Protein AF-A0A5E4R2K9-F1 (afdb_monomer_lite)

pLDDT: mean 91.67, std 5.24, range [50.66, 98.56]

Foldseek 3Di:
DDDCPLLCLLQDLDPVVVVVCVVVDDDDDPDDDPDPDDPPCPDDSVVVSPVVSVVVVVDDPVVVVVLVVLLVVLVVLLVVLVVQLVPDPDPVSNVVSVVSNVVSLVVSLVSLLVCLSPDDDCSVLSVCSLLDDSVVCSCLCSVQCSSQPQDPSRCVQCVCPPQEHPHDDPDHDPCNVVNVVSCVVVVSVVSVVNNVVLVVCVVVPPCSCVVPDDPSNVD

Organism: NCBI:txid189913

Sequence (219 aa):
GTDVTEAFEAHHLNPNTVKVLEKFYKRDAKTPRNSPFTFKDDGFYRTLKTKVWEEIQKIPNKESDRTAFICDSLLFTCLVSSTITCWAKDYWIVMLSYIVASVTMAWVIVAAHNYIHKRTSWRMYIFNIGLWSYRDFRVSHALSHHLYPNTLMDLEVSGFEPIVFWNPRKERPFYADYAVIIEQILFPFMFIMNFLKRFSLNFTRPGFFTQHYRWHDVM

InterPro domains:
  IPR053100 Cytochrome b5-related [PTHR16740] (1-203)

Secondary structure (DSSP, 8-state):
----HHHHHHH---THHHHHHHTT-----SS----S----TTSHHHHHHHHHHHHHTTS-THHHHHHHHHHHHHHHHHHHHHHHHHH--SHHHHHHHHHHHHHHHHHHHHHHHHHHHSSS-GGGGGGGGGTS-HHHHIIIIIIIITTSTTSTT-HHHHTTTTT---S--SS--GGGGGHHHHHHHHHHHHHHHHHHHHHHHHHHSTTHHHHH--GGGG-

Structure (mmCIF, N/CA/C/O backbone):
data_AF-A0A5E4R2K9-F1
#
_entry.id   AF-A0A5E4R2K9-F1
#
loop_
_atom_site.group_PDB
_atom_site.id
_atom_site.type_symbol
_atom_site.label_atom_id
_atom_site.label_alt_id
_atom_site.label_comp_id
_atom_site.label_asym_id
_atom_site.label_entity_id
_atom_site.label_seq_id
_atom_site.pdbx_PDB_ins_code
_atom_site.Cartn_x
_atom_site.Cartn_y
_atom_site.Cartn_z
_atom_site.occupancy
_atom_site.B_iso_or_equiv
_atom_site.auth_seq_id
_atom_site.auth_comp_id
_atom_site.auth_asym_id
_atom_site.auth_atom_id
_atom_site.pdbx_PDB_model_num
ATOM 1 N N . GLY A 1 1 ? -15.407 -15.703 16.755 1.00 79.69 1 GLY A N 1
ATOM 2 C CA . GLY A 1 1 ? -15.615 -14.276 16.464 1.00 79.69 1 GLY A CA 1
ATOM 3 C C . GLY A 1 1 ? -14.559 -13.516 17.216 1.00 79.69 1 GLY A C 1
ATOM 4 O O . GLY A 1 1 ? -14.370 -13.817 18.386 1.00 79.69 1 GLY A O 1
ATOM 5 N N . THR A 1 2 ? -13.849 -12.627 16.537 1.00 87.50 2 THR A N 1
ATOM 6 C CA . THR A 1 2 ? -12.838 -11.753 17.143 1.00 87.50 2 THR A CA 1
ATOM 7 C C . THR A 1 2 ? -13.466 -10.383 17.371 1.00 87.50 2 THR A C 1
ATOM 9 O O . THR A 1 2 ? -14.398 -10.019 16.651 1.00 87.50 2 THR A O 1
ATOM 12 N N . ASP A 1 3 ? -12.988 -9.645 18.369 1.00 90.88 3 ASP A N 1
ATOM 13 C CA . ASP A 1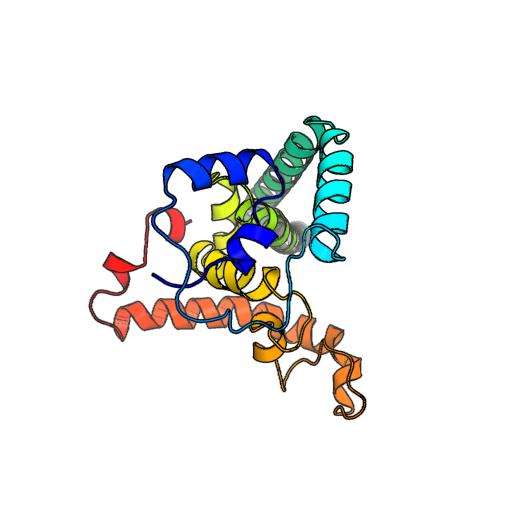 3 ? -13.344 -8.237 18.513 1.00 90.88 3 ASP A CA 1
ATOM 14 C C . ASP A 1 3 ? -12.731 -7.441 17.351 1.00 90.88 3 ASP A C 1
ATOM 16 O O . ASP A 1 3 ? -11.532 -7.534 17.095 1.00 90.88 3 ASP A O 1
ATOM 20 N N . VAL A 1 4 ? -13.568 -6.721 16.608 1.00 91.88 4 VAL A N 1
ATOM 21 C CA . VAL A 1 4 ? -13.167 -5.909 15.449 1.00 91.88 4 VAL A CA 1
ATOM 22 C C . VAL A 1 4 ? -13.519 -4.438 15.659 1.00 91.88 4 VAL A C 1
ATOM 24 O O . VAL A 1 4 ? -13.711 -3.710 14.686 1.00 91.88 4 VAL A O 1
ATOM 27 N N . THR A 1 5 ? -13.652 -3.994 16.912 1.00 92.50 5 THR A N 1
ATOM 28 C CA . THR A 1 5 ? -14.127 -2.641 17.214 1.00 92.50 5 THR A CA 1
ATOM 29 C C . THR A 1 5 ? -13.210 -1.576 16.615 1.00 92.50 5 THR A C 1
ATOM 31 O O . THR A 1 5 ? -13.704 -0.655 15.976 1.00 92.50 5 THR A O 1
ATOM 34 N N . GLU A 1 6 ? -11.889 -1.712 16.728 1.00 91.94 6 GLU A N 1
ATOM 35 C CA . GLU A 1 6 ? -10.924 -0.778 16.137 1.00 91.94 6 GLU A CA 1
ATOM 36 C C . GLU A 1 6 ? -11.018 -0.758 14.613 1.00 91.94 6 GLU A C 1
ATOM 38 O O . GLU A 1 6 ? -11.068 0.312 14.011 1.00 91.94 6 GLU A O 1
ATOM 43 N N . ALA A 1 7 ? -11.120 -1.933 13.986 1.00 91.12 7 ALA A N 1
ATOM 44 C CA . ALA A 1 7 ? -11.294 -2.031 12.541 1.00 91.12 7 ALA A CA 1
ATOM 45 C C . ALA A 1 7 ? -12.596 -1.375 12.080 1.00 91.12 7 ALA A C 1
ATOM 47 O O . ALA A 1 7 ? -12.601 -0.650 11.083 1.00 91.12 7 ALA A O 1
ATOM 48 N N . PHE A 1 8 ? -13.686 -1.581 12.818 1.00 92.12 8 PHE A N 1
ATOM 49 C CA . PHE A 1 8 ? -14.961 -0.947 12.527 1.00 92.12 8 PHE A CA 1
ATOM 50 C C . PHE A 1 8 ? -14.876 0.573 12.687 1.00 92.12 8 PHE A C 1
ATOM 52 O O . PHE A 1 8 ? -15.252 1.305 11.768 1.00 92.12 8 PHE A O 1
ATOM 59 N N . GLU A 1 9 ? -14.350 1.047 13.815 1.00 91.81 9 GLU A N 1
ATOM 60 C CA . GLU A 1 9 ? -14.289 2.469 14.132 1.00 91.81 9 GLU A CA 1
ATOM 61 C C . GLU A 1 9 ? -13.372 3.244 13.179 1.00 91.81 9 GLU A C 1
ATOM 63 O O . GLU A 1 9 ? -13.788 4.310 12.718 1.00 91.81 9 GLU A O 1
ATOM 68 N N . ALA A 1 10 ? -12.219 2.674 12.805 1.00 90.69 10 ALA A N 1
ATOM 69 C CA . ALA A 1 10 ? -11.255 3.268 11.874 1.00 90.69 10 ALA A CA 1
ATOM 70 C C . ALA A 1 10 ? -11.752 3.361 10.430 1.00 90.69 10 ALA A C 1
ATOM 72 O O . ALA A 1 10 ? -11.467 4.345 9.750 1.00 90.69 10 ALA A O 1
ATOM 73 N N . HIS A 1 11 ? -12.520 2.378 9.955 1.00 90.25 11 HIS A N 1
ATOM 74 C CA . HIS A 1 11 ? -12.885 2.300 8.536 1.00 90.25 11 HIS A CA 1
ATOM 75 C C . HIS A 1 11 ? -14.286 2.836 8.208 1.00 90.25 11 HIS A C 1
ATOM 77 O O . HIS A 1 11 ? -14.575 3.108 7.043 1.00 90.25 11 HIS A O 1
ATOM 83 N N . HIS A 1 12 ? -15.170 3.009 9.198 1.00 91.31 12 HIS A N 1
ATOM 84 C CA . HIS A 1 12 ? -16.562 3.409 8.957 1.00 91.31 12 HIS A CA 1
ATOM 85 C C . HIS A 1 12 ? -16.871 4.793 9.516 1.00 91.31 12 HIS A C 1
ATOM 87 O O . HIS A 1 12 ? -17.396 4.921 10.619 1.00 91.31 12 HIS A O 1
ATOM 93 N N . LEU A 1 13 ? -16.597 5.837 8.734 1.00 91.19 13 LEU A N 1
ATOM 94 C CA . LEU A 1 13 ? -16.891 7.226 9.114 1.00 91.19 13 LEU A CA 1
ATOM 95 C C . LEU A 1 13 ? -18.388 7.569 9.065 1.00 91.19 13 LEU A C 1
ATOM 97 O O . LEU A 1 13 ? -18.845 8.411 9.828 1.00 91.19 13 LEU A O 1
ATOM 101 N N . ASN A 1 14 ? -19.161 6.899 8.204 1.00 91.31 14 ASN A N 1
ATOM 102 C CA . ASN A 1 14 ? -20.593 7.157 8.061 1.00 91.31 14 ASN A CA 1
ATOM 103 C C . ASN A 1 14 ? -21.371 6.655 9.299 1.00 91.31 14 ASN A C 1
ATOM 105 O O . ASN A 1 14 ? -21.420 5.435 9.513 1.00 91.31 14 ASN A O 1
ATOM 109 N N . PRO A 1 15 ? -22.055 7.537 10.056 1.00 89.00 15 PRO A N 1
ATOM 110 C CA . PRO A 1 15 ? -22.779 7.159 11.272 1.00 89.00 15 PRO A CA 1
ATOM 111 C C . PRO A 1 15 ? -23.949 6.200 11.008 1.00 89.00 15 PRO A C 1
ATOM 113 O O . PRO A 1 15 ? -24.313 5.409 11.877 1.00 89.00 15 PRO A O 1
ATOM 116 N N . ASN A 1 16 ? -24.513 6.183 9.795 1.00 90.94 16 ASN A N 1
ATOM 117 C CA . ASN A 1 16 ? -25.590 5.252 9.447 1.00 90.94 16 ASN A CA 1
ATOM 118 C C . ASN A 1 16 ? -25.124 3.790 9.382 1.00 90.94 16 ASN A C 1
ATOM 120 O O . ASN A 1 16 ? -25.956 2.889 9.472 1.00 90.94 16 ASN A O 1
ATOM 124 N N . THR A 1 17 ? -23.816 3.537 9.272 1.00 91.00 17 THR A N 1
ATOM 125 C CA . THR A 1 17 ? -23.269 2.171 9.305 1.00 91.00 17 THR A CA 1
ATOM 126 C C . THR A 1 17 ? -23.567 1.486 10.642 1.00 91.00 17 THR A C 1
ATOM 128 O O . THR A 1 17 ? -23.863 0.295 10.669 1.00 91.00 17 THR A O 1
ATOM 131 N N . VAL A 1 18 ? -23.563 2.238 11.749 1.00 89.56 18 VAL A N 1
ATOM 132 C CA . VAL A 1 18 ? -23.840 1.701 13.093 1.00 89.56 18 VAL A CA 1
ATOM 133 C C . VAL A 1 18 ? -25.268 1.157 13.185 1.00 89.56 18 VAL A C 1
ATOM 135 O O . VAL A 1 18 ? -25.473 0.069 13.713 1.00 89.56 18 VAL A O 1
ATOM 138 N N . LYS A 1 19 ? -26.239 1.833 12.558 1.00 91.00 19 LYS A N 1
ATOM 139 C CA . LYS A 1 19 ? -27.654 1.412 12.535 1.00 91.00 19 LYS A CA 1
ATOM 140 C C . LYS A 1 19 ? -27.865 0.052 11.865 1.00 91.00 19 LYS A C 1
ATOM 142 O O . LYS A 1 19 ? -28.833 -0.649 12.142 1.00 91.00 19 LYS A O 1
ATOM 147 N N . VAL A 1 20 ? -26.971 -0.343 10.956 1.00 91.56 20 VAL A N 1
ATOM 148 C CA . VAL A 1 20 ? -27.025 -1.676 10.338 1.00 91.56 20 VAL A CA 1
ATOM 149 C C . VAL A 1 20 ? -26.687 -2.758 11.364 1.00 91.56 20 VAL A C 1
ATOM 151 O O . VAL A 1 20 ? -27.305 -3.820 11.335 1.00 91.56 20 VAL A O 1
ATOM 154 N N . LEU A 1 21 ? -25.754 -2.489 12.284 1.00 91.12 21 LEU A N 1
ATOM 155 C CA . LEU A 1 21 ? -25.315 -3.450 13.299 1.00 91.12 21 LEU A CA 1
ATOM 156 C C . LEU A 1 21 ? -26.410 -3.777 14.317 1.00 91.12 21 LEU A C 1
ATOM 158 O O . LEU A 1 21 ? -26.466 -4.912 14.786 1.00 91.12 21 LEU A O 1
ATOM 162 N N . GLU A 1 22 ? -27.311 -2.833 14.605 1.00 91.19 22 GLU A N 1
ATOM 163 C CA . GLU A 1 22 ? -28.443 -3.028 15.525 1.00 91.19 22 GLU A CA 1
ATOM 164 C C . GLU A 1 22 ? -29.306 -4.236 15.126 1.00 91.19 22 GLU A C 1
ATOM 166 O O . GLU A 1 22 ? -29.740 -5.006 15.980 1.00 91.19 22 GLU A O 1
ATOM 171 N N . LYS A 1 23 ? -29.468 -4.480 13.818 1.00 94.25 23 LYS A N 1
ATOM 172 C CA . LYS A 1 23 ? -30.232 -5.624 13.282 1.00 94.25 23 LYS A CA 1
ATOM 173 C C . LYS A 1 23 ? -29.586 -6.981 13.563 1.00 94.25 23 LYS A C 1
ATOM 175 O O . LYS A 1 23 ? -30.260 -8.005 13.500 1.00 94.25 23 LYS A O 1
ATOM 180 N N . PHE A 1 24 ? -28.282 -6.995 13.822 1.00 93.88 24 PHE A N 1
ATOM 181 C CA . PHE A 1 24 ? -27.495 -8.203 14.067 1.00 93.88 24 PHE A CA 1
ATOM 182 C C . PHE A 1 24 ? -27.065 -8.325 15.534 1.00 93.88 24 PHE A C 1
ATOM 184 O O . PHE A 1 24 ? -26.283 -9.222 15.869 1.00 93.88 24 PHE A O 1
ATOM 191 N N . TYR A 1 25 ? -27.568 -7.449 16.411 1.00 94.62 25 TYR A N 1
ATOM 192 C CA . TYR A 1 25 ? -27.292 -7.508 17.838 1.00 94.62 25 TYR A CA 1
ATOM 193 C C . TYR A 1 25 ? -27.818 -8.822 18.427 1.00 94.62 25 TYR A C 1
ATOM 195 O O . TYR A 1 25 ? -28.976 -9.193 18.243 1.00 94.62 25 TYR A O 1
ATOM 203 N N . LYS A 1 26 ? -26.945 -9.543 19.137 1.00 94.81 26 LYS A N 1
ATOM 204 C CA . LYS A 1 26 ? -27.305 -10.788 19.834 1.00 94.81 26 LYS A CA 1
ATOM 205 C C . LYS A 1 26 ? -27.297 -10.630 21.349 1.00 94.81 26 LYS A C 1
ATOM 207 O O . LYS A 1 26 ? -28.188 -11.144 22.011 1.00 94.81 26 LYS A O 1
ATOM 212 N N . ARG A 1 27 ? -26.239 -10.018 21.885 1.00 94.44 27 ARG A N 1
ATOM 213 C CA . ARG A 1 27 ? -25.997 -9.761 23.312 1.00 94.44 27 ARG A CA 1
ATOM 214 C C . ARG A 1 27 ? -24.703 -8.970 23.480 1.00 94.44 27 ARG A C 1
ATOM 216 O O . ARG A 1 27 ? -23.863 -8.978 22.576 1.00 94.44 27 ARG A O 1
ATOM 223 N N . ASP A 1 28 ? -24.486 -8.450 24.678 1.00 92.88 28 ASP A N 1
ATOM 224 C CA . ASP A 1 28 ? -23.220 -7.830 25.061 1.00 92.88 28 ASP A CA 1
ATOM 225 C C . ASP A 1 28 ? -22.078 -8.848 25.206 1.00 92.88 28 ASP A C 1
ATOM 227 O O . ASP A 1 28 ? -22.278 -10.055 25.432 1.00 92.88 28 ASP A O 1
ATOM 231 N N . ALA A 1 29 ? -20.848 -8.350 25.060 1.00 91.81 29 ALA A N 1
ATOM 232 C CA . ALA A 1 29 ? -19.638 -9.124 25.292 1.00 91.81 29 ALA A CA 1
ATOM 233 C C . ALA A 1 29 ? -19.499 -9.468 26.786 1.00 91.81 29 ALA A C 1
ATOM 235 O O . ALA A 1 29 ? -19.731 -8.636 27.654 1.00 91.81 29 ALA A O 1
ATOM 236 N N . LYS A 1 30 ? -19.104 -10.713 27.090 1.00 92.81 30 LYS A N 1
ATOM 237 C CA . LYS A 1 30 ? -18.893 -11.169 28.479 1.00 92.81 30 LYS A CA 1
ATOM 238 C C . LYS A 1 30 ? -17.552 -10.711 29.048 1.00 92.81 30 LYS A C 1
ATOM 240 O O . LYS A 1 30 ? -17.387 -10.638 30.257 1.00 92.81 30 LYS A O 1
ATOM 245 N N . THR A 1 31 ? -16.585 -10.485 28.167 1.00 90.81 31 THR A N 1
ATOM 246 C CA . THR A 1 31 ? -15.219 -10.099 28.503 1.00 90.81 31 THR A CA 1
ATOM 247 C C . THR A 1 31 ? -14.997 -8.649 28.092 1.00 90.81 31 THR A C 1
ATOM 249 O O . THR A 1 31 ? -15.466 -8.264 27.017 1.00 90.81 31 THR A O 1
ATOM 252 N N . PRO A 1 32 ? -14.281 -7.851 28.900 1.00 88.81 32 PRO A N 1
ATOM 253 C CA . PRO A 1 32 ? -13.927 -6.492 28.517 1.00 88.81 32 PRO A CA 1
ATOM 254 C C . PRO A 1 32 ? -13.001 -6.490 27.296 1.00 88.81 32 PRO A C 1
ATOM 256 O O . PRO A 1 32 ? -12.309 -7.473 27.015 1.00 88.81 32 PRO A O 1
ATOM 259 N N . ARG A 1 33 ? -12.973 -5.362 26.580 1.00 89.69 33 ARG A N 1
ATOM 260 C CA . ARG A 1 33 ? -12.027 -5.149 25.482 1.00 89.69 33 ARG A CA 1
ATOM 261 C C . ARG A 1 33 ? -10.597 -5.074 26.001 1.00 89.69 33 ARG A C 1
ATOM 263 O O . ARG A 1 33 ? -10.330 -4.414 27.000 1.00 89.69 33 ARG A O 1
ATOM 270 N N . ASN A 1 34 ? -9.680 -5.704 25.271 1.00 88.06 34 ASN A N 1
ATOM 271 C CA . ASN A 1 34 ? -8.244 -5.614 25.513 1.00 88.06 34 ASN A CA 1
ATOM 272 C C . ASN A 1 34 ? -7.622 -4.562 24.586 1.00 88.06 34 ASN A C 1
ATOM 274 O O . ASN A 1 34 ? -6.971 -4.898 23.601 1.00 88.06 34 ASN A O 1
ATOM 278 N N . SER A 1 35 ? -7.902 -3.290 24.857 1.00 86.69 35 SER A N 1
ATOM 279 C CA . SER A 1 35 ? -7.382 -2.176 24.068 1.00 86.69 35 SER A CA 1
ATOM 280 C C . SER A 1 35 ? -7.236 -0.935 24.938 1.00 86.69 35 SER A C 1
ATOM 282 O O . SER A 1 35 ? -8.142 -0.647 25.725 1.00 86.69 35 SER A O 1
ATOM 284 N N . PRO A 1 36 ? -6.135 -0.175 24.804 1.00 85.12 36 PRO A N 1
ATOM 285 C CA . PRO A 1 36 ? -5.971 1.079 25.531 1.00 85.12 36 PRO A CA 1
ATOM 286 C C . PRO A 1 36 ? -6.881 2.191 24.984 1.00 85.12 36 PRO A C 1
ATOM 288 O O . PRO A 1 36 ? -7.071 3.210 25.647 1.00 85.12 36 PRO A O 1
ATOM 291 N N . PHE A 1 37 ? -7.454 2.020 23.785 1.00 86.12 37 PHE A N 1
ATOM 292 C CA . PHE A 1 37 ? -8.286 3.034 23.148 1.00 86.12 37 PHE A CA 1
ATOM 293 C C . PHE A 1 37 ? -9.761 2.868 23.495 1.00 86.12 37 PHE A C 1
ATOM 295 O O . PHE A 1 37 ? -10.385 1.835 23.238 1.00 86.12 37 PHE A O 1
ATOM 302 N N . THR A 1 38 ? -10.344 3.946 24.016 1.00 87.19 38 THR A N 1
ATOM 303 C CA . THR A 1 38 ? -11.776 4.019 24.308 1.00 87.19 38 THR A CA 1
ATOM 304 C C . THR A 1 38 ? -12.500 4.787 23.203 1.00 87.19 38 THR A C 1
ATOM 306 O O . THR A 1 38 ? -12.039 5.836 22.757 1.00 87.19 38 THR A O 1
ATOM 309 N N . PHE A 1 39 ? -13.650 4.275 22.764 1.00 90.25 39 PHE A N 1
ATOM 310 C CA . PHE A 1 39 ? -14.520 4.935 21.783 1.00 90.25 39 PHE A CA 1
ATOM 311 C C . PHE A 1 39 ? -15.765 5.501 22.465 1.00 90.25 39 PHE A C 1
ATOM 313 O O . PHE A 1 39 ? -16.883 5.257 22.026 1.00 90.25 39 PHE A O 1
ATOM 320 N N . LYS A 1 40 ? -15.570 6.216 23.580 1.00 91.81 40 LYS A N 1
ATOM 321 C CA . LYS A 1 40 ? -16.665 6.938 24.238 1.00 91.81 40 LYS A CA 1
ATOM 322 C C . LYS A 1 40 ? -17.212 7.996 23.285 1.00 91.81 40 LYS A C 1
ATOM 324 O O . LYS A 1 40 ? -16.423 8.634 22.586 1.00 91.81 40 LYS A O 1
ATOM 329 N N . ASP A 1 41 ? -18.526 8.189 23.268 1.00 89.44 41 ASP A N 1
ATOM 330 C CA . ASP A 1 41 ? -19.167 9.121 22.336 1.00 89.44 41 ASP A CA 1
ATOM 331 C C . ASP A 1 41 ? -18.755 10.584 22.583 1.00 89.44 41 ASP A C 1
ATOM 333 O O . ASP A 1 41 ? -18.617 11.345 21.629 1.00 89.44 41 ASP A O 1
ATOM 337 N N . ASP A 1 42 ? -18.449 10.948 23.832 1.00 92.31 42 ASP A N 1
ATOM 338 C CA . ASP A 1 42 ? -17.883 12.242 24.246 1.00 92.31 42 ASP A CA 1
ATOM 339 C C . ASP A 1 42 ? -16.339 12.269 24.252 1.00 92.31 42 ASP A C 1
ATOM 341 O O . ASP A 1 42 ? -15.713 13.271 24.599 1.00 92.31 42 ASP A O 1
ATOM 345 N N . GLY A 1 43 ? -15.699 11.165 23.863 1.00 94.12 43 GLY A N 1
ATOM 346 C CA . GLY A 1 43 ? -14.250 11.030 23.822 1.00 94.12 43 GLY A CA 1
ATOM 347 C C . GLY A 1 43 ? -13.617 11.679 22.590 1.00 94.12 43 GLY A C 1
ATOM 348 O O . GLY A 1 43 ? -14.278 11.998 21.597 1.00 94.12 43 GLY A O 1
ATOM 349 N N . PHE A 1 44 ? -12.286 11.800 22.622 1.00 92.12 44 PHE A N 1
ATOM 350 C CA . PHE A 1 44 ? -11.500 12.392 21.534 1.00 92.12 44 PHE A CA 1
ATOM 351 C C . PHE A 1 44 ? -11.784 11.739 20.174 1.00 92.12 44 PHE A C 1
ATOM 353 O O . PHE A 1 44 ? -12.092 12.434 19.209 1.00 92.12 44 PHE A O 1
ATOM 360 N N . TYR A 1 45 ? -11.715 10.405 20.098 1.00 91.50 45 TYR A N 1
ATOM 361 C CA . TYR A 1 45 ? -11.806 9.692 18.825 1.00 91.50 45 TYR A CA 1
ATOM 362 C C . TYR A 1 45 ? -13.166 9.878 18.143 1.00 91.50 45 TYR A C 1
ATOM 364 O O . TYR A 1 45 ? -13.223 10.213 16.962 1.00 91.50 45 TYR A O 1
ATOM 372 N N . ARG A 1 46 ? -14.272 9.688 18.877 1.00 92.19 46 ARG A N 1
ATOM 373 C CA . ARG A 1 46 ? -15.629 9.822 18.321 1.00 92.19 46 ARG A CA 1
ATOM 374 C C . ARG A 1 46 ? -15.945 11.272 17.972 1.00 92.19 46 ARG A C 1
ATOM 376 O O . ARG A 1 46 ? -16.505 11.520 16.909 1.00 92.19 46 ARG A O 1
ATOM 383 N N . THR A 1 47 ? -15.474 12.224 18.779 1.00 94.25 47 THR A N 1
ATOM 384 C CA . THR A 1 47 ? -15.556 13.655 18.452 1.00 94.25 47 THR A CA 1
ATOM 3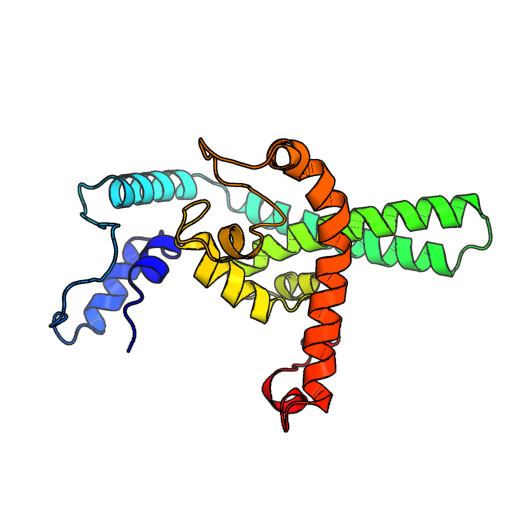85 C C . THR A 1 47 ? -14.818 13.979 17.150 1.00 94.25 47 THR A C 1
ATOM 387 O O . THR A 1 47 ? -15.375 14.644 16.276 1.00 94.25 47 THR A O 1
ATOM 390 N N . LEU A 1 48 ? -13.579 13.497 16.991 1.00 93.81 48 LEU A N 1
ATOM 391 C CA . LEU A 1 48 ? -12.792 13.693 15.772 1.00 93.81 48 LEU A CA 1
ATOM 392 C C . LEU A 1 48 ? -13.487 13.063 14.563 1.00 93.81 48 LEU A C 1
ATOM 394 O O . LEU A 1 48 ? -13.649 13.719 13.539 1.00 93.81 48 LEU A O 1
ATOM 398 N N . LYS A 1 49 ? -13.936 11.815 14.697 1.00 93.38 49 LYS A N 1
ATOM 399 C CA . LYS A 1 49 ? -14.629 11.064 13.648 1.00 93.38 49 LYS A CA 1
ATOM 400 C C . LYS A 1 49 ? -15.876 11.791 13.136 1.00 93.38 49 LYS A C 1
ATOM 402 O O . LYS A 1 49 ? -16.044 11.897 11.923 1.00 93.38 49 LYS A O 1
ATOM 407 N N . THR A 1 50 ? -16.706 12.327 14.032 1.00 93.56 50 THR A N 1
ATOM 408 C CA . THR A 1 50 ? -17.898 13.109 13.662 1.00 93.56 50 THR A CA 1
ATOM 409 C C . THR A 1 50 ? -17.523 14.370 12.887 1.00 93.56 50 THR A C 1
ATOM 411 O O . THR A 1 50 ? -18.053 14.593 11.801 1.00 93.56 50 THR A O 1
ATOM 414 N N . LYS A 1 51 ? -16.545 15.144 13.374 1.00 95.12 51 LYS A N 1
ATOM 415 C CA . LYS A 1 51 ? -16.070 16.356 12.682 1.00 95.12 51 LYS A CA 1
ATOM 416 C C . LYS A 1 51 ? -15.478 16.043 11.306 1.00 95.12 51 LYS A C 1
ATOM 418 O O . LYS A 1 51 ? -15.765 16.729 10.334 1.00 95.12 51 LYS A O 1
ATOM 423 N N . VAL A 1 52 ? -14.680 14.978 11.202 1.00 95.06 52 VAL A N 1
ATOM 424 C CA . VAL A 1 52 ? -14.105 14.528 9.925 1.00 95.06 52 VAL A CA 1
ATOM 425 C C . VAL A 1 52 ? -15.205 14.119 8.947 1.00 95.06 52 VAL A C 1
ATOM 427 O O . VAL A 1 52 ? -15.128 14.467 7.772 1.00 95.06 52 VAL A O 1
ATOM 430 N N . TRP A 1 53 ? -16.241 13.414 9.408 1.00 94.75 53 TRP A N 1
ATOM 431 C CA . TRP A 1 53 ? -17.379 13.061 8.561 1.00 94.75 53 TRP A CA 1
ATOM 432 C C . TRP A 1 53 ? -18.077 14.304 7.994 1.00 94.75 53 TRP A C 1
ATOM 434 O O . TRP A 1 53 ? -18.328 14.348 6.789 1.00 94.75 53 TRP A O 1
ATOM 444 N N . GLU A 1 54 ? -18.331 15.318 8.826 1.00 95.19 54 GLU A N 1
ATOM 445 C CA . GLU A 1 54 ? -18.929 16.594 8.408 1.00 95.19 54 GLU A CA 1
ATOM 446 C C . GLU A 1 54 ? -18.087 17.316 7.349 1.00 95.19 54 GLU A C 1
ATOM 448 O O . GLU A 1 54 ? -18.634 17.791 6.353 1.00 95.19 54 GLU A O 1
ATOM 453 N N . GLU A 1 55 ? -16.762 17.360 7.513 1.00 95.12 55 GLU A N 1
ATOM 454 C CA . GLU A 1 55 ? -15.866 17.959 6.516 1.00 95.12 55 GLU A CA 1
ATOM 455 C C . GLU A 1 55 ? -15.819 17.151 5.213 1.00 95.12 55 GLU A C 1
ATOM 457 O O . GLU A 1 55 ? -15.856 17.731 4.128 1.00 95.12 55 GLU A O 1
ATOM 462 N N . ILE A 1 56 ? -15.815 15.816 5.288 1.00 92.12 56 ILE A N 1
ATOM 463 C CA . ILE A 1 56 ? -15.820 14.952 4.097 1.00 92.12 56 ILE A CA 1
ATOM 464 C C . ILE A 1 56 ? -17.073 15.180 3.246 1.00 92.12 56 ILE A C 1
ATOM 466 O O . ILE A 1 56 ? -16.974 15.146 2.021 1.00 92.12 56 ILE A O 1
ATOM 470 N N . GLN A 1 57 ? -18.234 15.460 3.854 1.00 92.56 57 GLN A N 1
ATOM 471 C CA . GLN A 1 57 ? -19.460 15.755 3.095 1.00 92.56 57 GLN A CA 1
ATOM 472 C C . GLN A 1 57 ? -19.351 17.023 2.233 1.00 92.56 57 GLN A C 1
ATOM 474 O O . GLN A 1 57 ? -20.117 17.176 1.282 1.00 92.56 57 GLN A O 1
ATOM 479 N N . LYS A 1 58 ? -18.414 17.928 2.540 1.00 94.44 58 LYS A N 1
ATOM 480 C CA . LYS A 1 58 ? -18.188 19.163 1.773 1.00 94.44 58 LYS A CA 1
ATOM 481 C C . LYS A 1 58 ? -17.281 18.944 0.561 1.00 94.44 58 LYS A C 1
ATOM 483 O O . LYS A 1 58 ? -17.207 19.814 -0.306 1.00 94.44 58 LYS A O 1
ATOM 488 N N . ILE A 1 59 ? -16.574 17.813 0.495 1.00 91.44 59 ILE A N 1
ATOM 489 C CA . ILE A 1 59 ? -15.630 17.524 -0.584 1.00 91.44 59 ILE A CA 1
ATOM 490 C C . ILE A 1 59 ? -16.418 17.137 -1.845 1.00 91.44 59 ILE A C 1
ATOM 492 O O . ILE A 1 59 ? -17.210 16.193 -1.811 1.00 91.44 59 ILE A O 1
ATOM 496 N N . PRO A 1 60 ? -16.208 17.820 -2.983 1.00 90.12 60 PRO A N 1
ATOM 497 C CA . PRO A 1 60 ? -16.915 17.496 -4.211 1.00 90.12 60 PRO A CA 1
ATOM 498 C C . PRO A 1 60 ? -16.453 16.149 -4.782 1.00 90.12 60 PRO A C 1
ATOM 500 O O . PRO A 1 60 ? -15.262 15.837 -4.811 1.00 90.12 60 PRO A O 1
ATOM 503 N N . ASN A 1 61 ? -17.392 15.386 -5.352 1.00 82.19 61 ASN A N 1
ATOM 504 C CA . ASN A 1 61 ? -17.113 14.077 -5.963 1.00 82.19 61 ASN A CA 1
ATOM 505 C C . ASN A 1 61 ? -16.026 14.121 -7.056 1.00 82.19 61 ASN A C 1
ATOM 507 O O . ASN A 1 61 ? -15.309 13.138 -7.242 1.00 82.19 61 ASN A O 1
ATOM 511 N N . LYS A 1 62 ? -15.859 15.271 -7.729 1.00 87.50 62 LYS A N 1
ATOM 512 C CA . LYS A 1 62 ? -14.845 15.504 -8.771 1.00 87.50 62 LYS A CA 1
ATOM 513 C C . LYS A 1 62 ? -13.417 15.186 -8.307 1.00 87.50 62 LYS A C 1
ATOM 515 O O . LYS A 1 62 ? -12.593 14.776 -9.123 1.00 87.50 62 LYS A O 1
ATOM 520 N N . GLU A 1 63 ? -13.112 15.325 -7.015 1.00 85.62 63 GLU A N 1
ATOM 521 C CA . GLU A 1 63 ? -11.784 14.973 -6.497 1.00 85.62 63 GLU A CA 1
ATOM 522 C C . GLU A 1 63 ? -11.502 13.469 -6.614 1.00 85.62 63 GLU A C 1
ATOM 524 O O . GLU A 1 63 ? -10.376 13.068 -6.913 1.00 85.62 63 GLU A O 1
ATOM 529 N N . SER A 1 64 ? -12.524 12.614 -6.483 1.00 84.88 64 SER A N 1
ATOM 530 C CA . SER A 1 64 ? -12.357 11.176 -6.711 1.00 84.88 64 SER A CA 1
ATOM 531 C C . SER A 1 64 ? -11.996 10.885 -8.170 1.00 84.88 64 SER A C 1
ATOM 533 O O . SER A 1 64 ? -11.058 10.123 -8.422 1.00 84.88 64 SER A O 1
ATOM 535 N N . ASP A 1 65 ? -12.665 11.538 -9.122 1.00 90.69 65 ASP 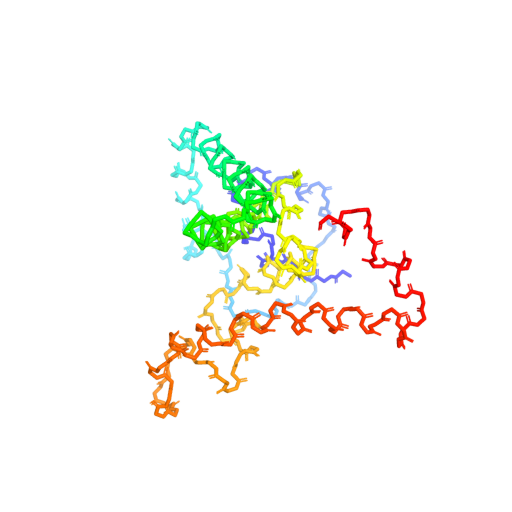A N 1
ATOM 536 C CA . ASP A 1 65 ? -12.394 11.371 -10.556 1.00 90.69 65 ASP A CA 1
ATOM 537 C C . ASP A 1 65 ? -10.993 11.864 -10.924 1.00 90.69 65 ASP A C 1
ATOM 539 O O . ASP A 1 65 ? -10.274 11.211 -11.682 1.00 90.69 65 ASP A O 1
ATOM 543 N N . ARG A 1 66 ? -10.550 12.968 -10.314 1.00 93.38 66 ARG A N 1
ATOM 544 C CA . ARG A 1 66 ? -9.186 13.477 -10.475 1.00 93.38 66 ARG A CA 1
ATOM 545 C C . ARG A 1 66 ? -8.144 12.454 -10.020 1.00 93.38 66 ARG A C 1
ATOM 547 O O . ARG A 1 66 ? -7.178 12.216 -10.741 1.00 93.38 66 ARG A O 1
ATOM 554 N N . THR A 1 67 ? -8.338 11.816 -8.862 1.00 93.38 67 THR A N 1
ATOM 555 C CA . THR A 1 67 ? -7.405 10.771 -8.393 1.00 93.38 67 THR A CA 1
ATOM 556 C C . THR A 1 67 ? -7.392 9.540 -9.301 1.00 93.38 67 THR A C 1
ATOM 558 O O . THR A 1 67 ? -6.361 8.878 -9.419 1.00 93.38 67 THR A O 1
ATOM 561 N N . ALA A 1 68 ? -8.513 9.225 -9.957 1.00 95.38 68 ALA A N 1
ATOM 562 C CA . ALA A 1 68 ? -8.598 8.139 -10.934 1.00 95.38 68 ALA A CA 1
ATOM 563 C C . ALA A 1 68 ? -7.827 8.483 -12.203 1.00 95.38 68 ALA A C 1
ATOM 565 O O . ALA A 1 68 ? -6.971 7.707 -12.619 1.00 95.38 68 ALA A O 1
ATOM 566 N N . PHE A 1 69 ? -8.046 9.685 -12.732 1.00 96.62 69 PHE A N 1
ATOM 567 C CA . PHE A 1 69 ? -7.333 10.181 -13.900 1.00 96.62 69 PHE A CA 1
ATOM 568 C C . PHE A 1 69 ? -5.813 10.216 -13.691 1.00 96.62 69 PHE A C 1
ATOM 570 O O . PHE A 1 69 ? -5.069 9.803 -14.577 1.00 96.62 69 PHE A O 1
ATOM 577 N N . ILE A 1 70 ? -5.341 10.655 -12.516 1.00 96.94 70 ILE A N 1
ATOM 578 C CA . ILE A 1 70 ? -3.905 10.669 -12.189 1.00 96.94 70 ILE A CA 1
ATOM 579 C C . ILE A 1 70 ? -3.337 9.246 -12.177 1.00 96.94 70 ILE A C 1
ATOM 581 O O . ILE A 1 70 ? -2.313 8.997 -12.807 1.00 96.94 70 ILE A O 1
ATOM 585 N N . CYS A 1 71 ? -4.002 8.309 -11.495 1.00 97.56 71 CYS A N 1
ATOM 586 C CA . CYS A 1 71 ? -3.551 6.918 -11.419 1.00 97.56 71 CYS A CA 1
ATOM 587 C C . CYS A 1 71 ? -3.483 6.271 -12.814 1.00 97.56 71 CYS A C 1
ATOM 589 O O . CYS A 1 71 ? -2.465 5.677 -13.165 1.00 97.56 71 CYS A O 1
ATOM 591 N N . ASP A 1 72 ? -4.512 6.472 -13.639 1.00 97.81 72 ASP A N 1
ATOM 592 C CA . ASP A 1 72 ? -4.563 5.931 -15.000 1.00 97.81 72 ASP A CA 1
ATOM 593 C C . ASP A 1 72 ? -3.507 6.568 -15.913 1.00 97.81 72 ASP A C 1
ATOM 595 O O . ASP A 1 72 ? -2.859 5.870 -16.690 1.00 97.81 72 ASP A O 1
ATOM 599 N N . SER A 1 73 ? -3.290 7.882 -15.798 1.00 98.38 73 SER A N 1
ATOM 600 C CA . SER A 1 73 ? -2.279 8.603 -16.583 1.00 98.38 73 SER A CA 1
ATOM 601 C C . SER A 1 73 ? -0.861 8.166 -16.224 1.00 98.38 73 SER A C 1
ATOM 603 O O . SER A 1 73 ? -0.017 8.032 -17.111 1.00 98.38 73 SER A O 1
ATOM 605 N N . LEU A 1 74 ? -0.594 7.909 -14.939 1.00 98.44 74 LEU A N 1
ATOM 606 C CA . LEU A 1 74 ? 0.686 7.365 -14.486 1.00 98.44 74 LEU A CA 1
ATOM 607 C C . LEU A 1 74 ? 0.910 5.954 -15.040 1.00 98.44 74 LEU A C 1
ATOM 609 O O . LEU A 1 74 ? 1.984 5.690 -15.576 1.00 98.44 74 LEU A O 1
ATOM 613 N N . LEU A 1 75 ? -0.106 5.083 -14.993 1.00 98.06 75 LEU A N 1
ATOM 614 C CA . LEU A 1 75 ? -0.024 3.744 -15.586 1.00 98.06 75 LEU A CA 1
ATOM 615 C C . LEU A 1 75 ? 0.231 3.818 -17.095 1.00 98.06 75 LEU A C 1
ATOM 617 O O . LEU A 1 75 ? 1.138 3.165 -17.603 1.00 98.06 75 LEU A O 1
ATOM 621 N N . PHE A 1 76 ? -0.544 4.632 -17.812 1.00 98.44 76 PHE A N 1
ATOM 622 C CA . PHE A 1 76 ? -0.392 4.803 -19.254 1.00 98.44 76 PHE A CA 1
ATOM 623 C C . PHE A 1 76 ? 1.013 5.300 -19.612 1.00 98.44 76 PHE A C 1
ATOM 625 O O . PHE A 1 76 ? 1.671 4.728 -20.481 1.00 98.44 76 PHE A O 1
ATOM 632 N N . THR A 1 77 ? 1.504 6.315 -18.897 1.00 98.56 77 THR A N 1
ATOM 633 C CA . THR A 1 77 ? 2.851 6.857 -19.109 1.00 98.56 77 THR A CA 1
ATOM 634 C C . THR A 1 77 ? 3.915 5.801 -18.834 1.00 98.56 77 THR A C 1
ATOM 636 O O . THR A 1 77 ? 4.835 5.661 -19.638 1.00 98.56 77 THR A O 1
ATOM 639 N N . CYS A 1 78 ? 3.768 5.015 -17.765 1.00 98.12 78 CYS A N 1
ATOM 640 C CA . CYS A 1 78 ? 4.665 3.910 -17.431 1.00 98.12 78 CYS A CA 1
ATOM 641 C C . CYS A 1 78 ? 4.731 2.875 -18.564 1.00 98.12 78 CYS A C 1
ATOM 643 O O . CYS A 1 78 ? 5.821 2.512 -19.002 1.00 98.12 78 CYS A O 1
ATOM 645 N N . LEU A 1 79 ? 3.585 2.435 -19.089 1.00 97.81 79 LEU A N 1
ATOM 646 C CA . LEU A 1 79 ? 3.531 1.429 -20.156 1.00 97.81 79 LEU A CA 1
ATOM 647 C C . LEU A 1 79 ? 4.118 1.948 -21.478 1.00 97.81 79 LEU A C 1
ATOM 649 O O . LEU A 1 79 ? 4.904 1.250 -22.123 1.00 97.81 79 LEU A O 1
ATOM 653 N N . VAL A 1 80 ? 3.780 3.181 -21.869 1.00 98.56 80 VAL A N 1
ATOM 654 C CA . VAL A 1 80 ? 4.297 3.802 -23.099 1.00 98.56 80 VAL A CA 1
ATOM 655 C C . VAL A 1 80 ? 5.803 4.023 -23.002 1.00 98.56 80 VAL A C 1
ATOM 657 O O . VAL A 1 80 ? 6.535 3.631 -23.907 1.00 98.56 80 VAL A O 1
ATOM 660 N N . SER A 1 81 ? 6.280 4.608 -21.902 1.00 98.50 81 SER A N 1
ATOM 661 C CA . SER A 1 81 ? 7.712 4.856 -21.706 1.00 98.50 81 SER A CA 1
ATOM 662 C C . SER A 1 81 ? 8.510 3.554 -21.642 1.00 98.50 81 SER A C 1
ATOM 664 O O . SER A 1 81 ? 9.509 3.451 -22.346 1.00 98.50 81 SER A O 1
ATOM 666 N N . SER A 1 82 ? 8.016 2.524 -20.944 1.00 97.94 82 SER A N 1
ATOM 667 C CA . SER A 1 82 ? 8.636 1.188 -20.934 1.00 97.94 82 SER A CA 1
ATOM 668 C C . SER A 1 82 ? 8.734 0.593 -22.342 1.00 97.94 82 SER A C 1
ATOM 670 O O . SER A 1 82 ? 9.770 0.055 -22.727 1.00 97.94 82 SER A O 1
ATOM 672 N N . THR A 1 83 ? 7.677 0.739 -23.149 1.00 98.38 83 THR A N 1
ATOM 673 C CA . THR A 1 83 ? 7.671 0.271 -24.544 1.00 98.38 83 THR A CA 1
ATOM 674 C C . THR A 1 83 ? 8.711 1.014 -25.385 1.00 98.38 83 THR A C 1
ATOM 676 O O . THR A 1 83 ? 9.455 0.386 -26.137 1.00 98.38 83 THR A O 1
ATOM 679 N N . ILE A 1 84 ? 8.806 2.341 -25.237 1.00 98.56 84 ILE A N 1
ATOM 680 C CA . ILE A 1 84 ? 9.810 3.162 -25.931 1.00 98.56 84 ILE A CA 1
ATOM 681 C C . ILE A 1 84 ? 11.223 2.746 -25.518 1.00 98.56 84 ILE A C 1
ATOM 683 O O . ILE A 1 84 ? 12.074 2.609 -26.393 1.00 98.56 84 ILE A O 1
ATOM 687 N N . THR A 1 85 ? 11.468 2.489 -24.231 1.00 98.25 85 THR A N 1
ATOM 688 C CA . THR A 1 85 ? 12.771 2.024 -23.732 1.00 98.25 85 THR A CA 1
ATOM 689 C C . THR A 1 85 ? 13.215 0.736 -24.415 1.00 98.25 85 THR A C 1
ATOM 691 O O . THR A 1 85 ? 14.379 0.618 -24.787 1.00 98.25 85 THR A O 1
ATOM 694 N N . CYS A 1 86 ? 12.301 -0.215 -24.620 1.00 97.75 86 CYS A N 1
ATOM 695 C CA . CYS A 1 86 ? 12.613 -1.481 -25.285 1.00 97.75 86 CYS A CA 1
ATOM 696 C C . CYS A 1 86 ? 12.725 -1.366 -26.815 1.00 97.75 86 CYS A C 1
ATOM 698 O O . CYS A 1 86 ? 13.414 -2.174 -27.436 1.00 97.75 86 CYS A O 1
ATOM 700 N N . TRP A 1 87 ? 12.023 -0.414 -27.436 1.00 98.31 87 TRP A N 1
ATOM 701 C CA . TRP A 1 87 ? 11.966 -0.267 -28.895 1.00 98.31 87 TRP A CA 1
ATOM 702 C C . TRP A 1 87 ? 13.064 0.643 -29.462 1.00 98.31 87 TRP A C 1
ATOM 704 O O . TRP A 1 87 ? 13.577 0.398 -30.558 1.00 98.31 87 TRP A O 1
ATOM 714 N N . ALA A 1 88 ? 13.408 1.710 -28.742 1.00 98.00 88 ALA A N 1
ATOM 715 C CA . ALA A 1 88 ? 14.363 2.704 -29.200 1.00 98.00 88 ALA A CA 1
ATOM 716 C C . ALA A 1 88 ? 15.788 2.134 -29.267 1.00 98.00 88 ALA A C 1
ATOM 718 O O . ALA A 1 88 ? 16.197 1.304 -28.461 1.00 98.00 88 ALA A O 1
ATOM 719 N N . LYS A 1 89 ? 16.561 2.617 -30.244 1.00 97.19 89 LYS A N 1
ATOM 720 C CA . LYS A 1 89 ? 17.987 2.279 -30.404 1.00 97.19 89 LYS A CA 1
ATOM 721 C C . LYS A 1 89 ? 18.916 3.432 -30.037 1.00 97.19 89 LYS A C 1
ATOM 723 O O . LYS A 1 89 ? 20.098 3.212 -29.799 1.00 97.19 89 LYS A O 1
ATOM 728 N N . ASP A 1 90 ? 18.389 4.654 -30.025 1.00 98.38 90 ASP A N 1
ATOM 729 C CA . ASP A 1 90 ? 19.140 5.838 -29.627 1.00 98.38 90 ASP A CA 1
ATOM 730 C C . ASP A 1 90 ? 19.329 5.864 -28.107 1.00 98.38 90 ASP A C 1
ATOM 732 O O . ASP A 1 90 ? 18.362 5.739 -27.353 1.00 98.38 90 ASP A O 1
ATOM 736 N N . TYR A 1 91 ? 20.575 6.050 -27.666 1.00 97.69 91 TYR A N 1
ATOM 737 C CA . TYR A 1 91 ? 20.939 6.014 -26.250 1.00 97.69 91 TYR A CA 1
ATOM 738 C C . TYR A 1 91 ? 20.153 7.030 -25.412 1.00 97.69 91 TYR A C 1
ATOM 740 O O . TYR A 1 91 ? 19.667 6.692 -24.334 1.00 97.69 91 TYR A O 1
ATOM 748 N N . TRP A 1 92 ? 19.986 8.261 -25.895 1.00 98.31 92 TRP A N 1
ATOM 749 C CA . TRP A 1 92 ? 19.325 9.313 -25.125 1.00 98.31 92 TRP A CA 1
ATOM 750 C C . TRP A 1 92 ? 17.821 9.083 -25.026 1.00 98.31 92 TRP A C 1
ATOM 752 O O . TRP A 1 92 ? 17.244 9.301 -23.959 1.00 98.31 92 TRP A O 1
ATOM 762 N N . ILE A 1 93 ? 17.194 8.577 -26.092 1.00 98.31 93 ILE A N 1
ATOM 763 C CA . ILE A 1 93 ? 15.778 8.183 -26.061 1.00 98.31 93 ILE A CA 1
ATOM 764 C C . ILE A 1 93 ? 15.567 7.021 -25.084 1.00 98.31 93 ILE A C 1
ATOM 766 O O . ILE A 1 93 ? 14.632 7.061 -24.278 1.00 98.31 93 ILE A O 1
ATOM 770 N N . VAL A 1 94 ? 16.441 6.009 -25.112 1.00 98.31 94 VAL A N 1
ATOM 771 C CA . VAL A 1 94 ? 16.391 4.877 -24.172 1.00 98.31 94 VAL A CA 1
ATOM 772 C C . VAL A 1 94 ? 16.531 5.375 -22.735 1.00 98.31 94 VAL A C 1
ATOM 774 O O . VAL A 1 94 ? 15.673 5.080 -21.909 1.00 98.31 94 VAL A O 1
ATOM 777 N N . MET A 1 95 ? 17.545 6.190 -22.439 1.00 98.50 95 MET A N 1
ATOM 778 C CA . MET A 1 95 ? 17.782 6.690 -21.082 1.00 98.50 95 MET A CA 1
ATOM 779 C C . MET A 1 95 ? 16.638 7.565 -20.564 1.00 98.50 95 MET A C 1
ATOM 781 O O . MET A 1 95 ? 16.205 7.395 -19.424 1.00 98.50 95 MET A O 1
ATOM 785 N N . LEU A 1 96 ? 16.113 8.476 -21.389 1.00 98.44 96 LEU A N 1
ATOM 786 C CA . LEU A 1 96 ? 15.005 9.341 -20.989 1.00 98.44 96 LEU A CA 1
ATOM 787 C C . LEU A 1 96 ? 13.733 8.529 -20.723 1.00 98.44 96 LEU A C 1
ATOM 789 O O . LEU A 1 96 ? 13.106 8.689 -19.676 1.00 98.44 96 LEU A O 1
ATOM 793 N N . SER A 1 97 ? 13.363 7.644 -21.651 1.00 98.31 97 SER A N 1
ATOM 794 C CA . SER A 1 97 ? 12.175 6.799 -21.494 1.00 98.31 97 SER A CA 1
ATOM 795 C C . SER A 1 97 ? 12.302 5.854 -20.297 1.00 98.31 97 SER A C 1
ATOM 797 O O . SER A 1 97 ? 11.337 5.706 -19.553 1.00 98.31 97 SER A O 1
ATOM 799 N N . TYR A 1 98 ? 13.496 5.317 -20.036 1.00 98.19 98 TYR A N 1
ATOM 800 C CA . TYR A 1 98 ? 13.768 4.462 -18.882 1.00 98.19 98 TYR A CA 1
ATOM 801 C C . TYR A 1 98 ? 13.551 5.197 -17.552 1.00 98.19 98 TYR A C 1
ATOM 803 O O . TYR A 1 98 ? 12.908 4.670 -16.640 1.00 98.19 98 TYR A O 1
ATOM 811 N N . ILE A 1 99 ? 14.047 6.434 -17.436 1.00 98.12 99 ILE A N 1
ATOM 812 C CA . ILE A 1 99 ? 13.856 7.258 -16.233 1.00 98.12 99 ILE A CA 1
ATOM 813 C C . ILE A 1 99 ? 12.370 7.583 -16.043 1.00 98.12 99 ILE A C 1
ATOM 815 O O . ILE A 1 99 ? 11.849 7.445 -14.936 1.00 98.12 99 ILE A O 1
ATOM 819 N N . VAL A 1 100 ? 11.672 7.965 -17.118 1.00 98.44 100 VAL A N 1
ATOM 820 C CA . VAL A 1 100 ? 10.228 8.248 -17.069 1.00 98.44 100 VAL A CA 1
ATOM 821 C C . VAL A 1 100 ? 9.444 7.006 -16.642 1.00 98.44 100 VAL A C 1
ATOM 823 O O . VAL A 1 100 ? 8.592 7.113 -15.757 1.00 98.44 100 VAL A O 1
ATOM 826 N N . ALA A 1 101 ? 9.758 5.833 -17.196 1.00 97.94 101 ALA A N 1
ATOM 827 C CA . ALA A 1 101 ? 9.145 4.564 -16.809 1.00 97.94 101 ALA A CA 1
ATOM 828 C C . ALA A 1 101 ? 9.369 4.274 -15.322 1.00 97.94 101 ALA A C 1
ATOM 830 O O . ALA A 1 101 ? 8.415 4.025 -14.591 1.00 97.94 101 ALA A O 1
ATOM 831 N N . SER A 1 102 ? 10.610 4.411 -14.852 1.00 95.12 102 SER A N 1
ATOM 832 C CA . SER A 1 102 ? 10.984 4.145 -13.459 1.00 95.12 102 SER A CA 1
ATOM 833 C C . SER A 1 102 ? 10.232 5.045 -12.469 1.00 95.12 102 SER A C 1
ATOM 835 O O . SER A 1 102 ? 9.662 4.563 -11.489 1.00 95.12 102 SER A O 1
ATOM 837 N N . VAL A 1 103 ? 10.180 6.355 -12.734 1.00 96.19 103 VAL A N 1
ATOM 838 C CA . VAL A 1 103 ? 9.512 7.327 -11.852 1.00 96.19 103 VAL A CA 1
ATOM 839 C C . VAL A 1 103 ? 7.995 7.143 -11.873 1.00 96.19 103 VAL A C 1
ATOM 841 O O . VAL A 1 103 ? 7.354 7.130 -10.821 1.00 96.19 103 VAL A O 1
ATOM 844 N N . THR A 1 104 ? 7.406 6.964 -13.057 1.00 97.69 104 THR A N 1
ATOM 845 C CA . THR A 1 104 ? 5.952 6.775 -13.171 1.00 97.69 104 THR A CA 1
ATOM 846 C C . THR A 1 104 ? 5.494 5.435 -12.610 1.00 97.69 104 THR A C 1
ATOM 848 O O . THR A 1 104 ? 4.420 5.389 -12.012 1.00 97.69 104 THR A O 1
ATOM 851 N N . MET A 1 105 ? 6.319 4.385 -12.684 1.00 95.62 105 MET A N 1
ATOM 852 C CA . MET A 1 105 ? 6.080 3.121 -11.987 1.00 95.62 105 MET A CA 1
ATOM 853 C C . MET A 1 105 ? 6.059 3.320 -10.464 1.00 95.62 105 MET A C 1
ATOM 855 O O . MET A 1 105 ? 5.110 2.906 -9.799 1.00 95.62 105 MET A O 1
ATOM 859 N N . ALA A 1 106 ? 7.056 4.006 -9.897 1.00 93.62 106 ALA A N 1
ATOM 860 C CA . ALA A 1 106 ? 7.086 4.277 -8.459 1.00 93.62 106 ALA A CA 1
ATOM 861 C C . ALA A 1 106 ? 5.841 5.063 -8.003 1.00 93.62 106 ALA A C 1
ATOM 863 O O . ALA A 1 106 ? 5.179 4.696 -7.030 1.00 93.62 106 ALA A O 1
ATOM 864 N N . TRP A 1 107 ? 5.465 6.109 -8.741 1.00 96.62 107 TRP A N 1
ATOM 865 C CA . TRP A 1 107 ? 4.293 6.920 -8.411 1.00 96.62 107 TRP A CA 1
ATOM 866 C C . TRP A 1 107 ? 2.966 6.197 -8.635 1.00 96.62 107 TRP A C 1
ATOM 868 O O . TRP A 1 107 ? 2.042 6.399 -7.845 1.00 96.62 107 TRP A O 1
ATOM 878 N N . VAL A 1 108 ? 2.842 5.347 -9.662 1.00 97.19 108 VAL A N 1
ATOM 879 C CA . VAL A 1 108 ? 1.593 4.608 -9.890 1.00 97.19 108 VAL A CA 1
ATOM 880 C C . VAL A 1 108 ? 1.348 3.578 -8.791 1.00 97.19 108 VAL A C 1
ATOM 882 O O . VAL A 1 108 ? 0.203 3.419 -8.380 1.00 97.19 108 VAL A O 1
ATOM 885 N N . ILE A 1 109 ? 2.396 2.950 -8.244 1.00 94.94 109 ILE A N 1
ATOM 886 C CA . ILE A 1 109 ? 2.279 2.042 -7.091 1.00 94.94 109 ILE A CA 1
ATOM 887 C C . ILE A 1 109 ? 1.735 2.806 -5.874 1.00 94.94 109 ILE A C 1
ATOM 889 O O . ILE A 1 109 ? 0.762 2.371 -5.254 1.00 94.94 109 ILE A O 1
ATOM 893 N N . VAL A 1 110 ? 2.288 3.989 -5.577 1.00 94.31 110 VAL A N 1
ATOM 894 C CA . VAL A 1 110 ? 1.795 4.850 -4.486 1.00 94.31 110 VAL A CA 1
ATOM 895 C C . VAL A 1 110 ? 0.356 5.303 -4.745 1.00 94.31 110 VAL A C 1
ATOM 897 O O . VAL A 1 110 ? -0.465 5.298 -3.829 1.00 94.31 110 VAL A O 1
ATOM 900 N N . ALA A 1 111 ? 0.010 5.655 -5.985 1.00 96.50 111 ALA A N 1
ATOM 901 C CA . ALA A 1 111 ? -1.354 6.032 -6.346 1.00 96.50 111 ALA A CA 1
ATOM 902 C C . ALA A 1 111 ? -2.335 4.856 -6.190 1.00 96.50 111 ALA A C 1
ATOM 904 O O . ALA A 1 111 ? -3.430 5.046 -5.655 1.00 96.50 111 ALA A O 1
ATOM 905 N N . ALA A 1 112 ? -1.936 3.653 -6.611 1.00 95.88 112 ALA A N 1
ATOM 906 C CA . ALA A 1 112 ? -2.713 2.421 -6.514 1.00 95.88 112 ALA A CA 1
ATOM 907 C C . ALA A 1 112 ? -2.960 2.003 -5.059 1.00 95.88 112 ALA A C 1
ATOM 909 O O . ALA A 1 112 ? -4.049 1.507 -4.756 1.00 95.88 112 ALA A O 1
ATOM 910 N N . HIS A 1 113 ? -2.019 2.276 -4.144 1.00 94.06 113 HIS A N 1
ATOM 911 C CA . HIS A 1 113 ? -2.205 2.021 -2.711 1.00 94.06 113 HIS A CA 1
ATOM 912 C C . HIS A 1 113 ? -3.484 2.696 -2.185 1.00 94.06 113 HIS A C 1
ATOM 914 O O . HIS A 1 113 ? -4.256 2.070 -1.463 1.00 94.06 113 HIS A O 1
ATOM 920 N N . ASN A 1 114 ? -3.795 3.921 -2.627 1.00 93.25 114 ASN A N 1
ATOM 921 C CA . ASN A 1 114 ? -5.010 4.623 -2.193 1.00 93.25 114 ASN A CA 1
ATOM 922 C C . ASN A 1 114 ? -6.294 3.839 -2.526 1.00 93.25 114 ASN A C 1
ATOM 924 O O . ASN A 1 114 ? -7.299 3.935 -1.819 1.00 93.25 114 ASN A O 1
ATOM 928 N N . TYR A 1 115 ? -6.283 3.046 -3.602 1.00 93.69 115 TYR A N 1
ATOM 929 C CA . TYR A 1 115 ? -7.428 2.233 -4.018 1.00 93.69 115 TYR A CA 1
ATOM 930 C C . TYR A 1 115 ? -7.604 0.962 -3.185 1.00 93.69 115 TYR A C 1
ATOM 932 O O . TYR A 1 115 ? -8.683 0.370 -3.224 1.00 93.69 115 TYR A O 1
ATOM 940 N N . ILE A 1 116 ? -6.604 0.579 -2.390 1.00 92.94 116 ILE A N 1
ATOM 941 C CA . ILE A 1 116 ? -6.689 -0.533 -1.436 1.00 92.94 116 ILE A CA 1
ATOM 942 C C . ILE A 1 116 ? -7.606 -0.169 -0.251 1.00 92.94 116 ILE A C 1
ATOM 944 O O . ILE A 1 116 ? -8.317 -1.034 0.275 1.00 92.94 116 ILE A O 1
ATOM 948 N N . HIS A 1 117 ? -7.665 1.120 0.106 1.00 90.62 117 HIS A N 1
ATOM 949 C CA . HIS A 1 117 ? -8.563 1.665 1.135 1.00 90.62 117 HIS A CA 1
ATOM 950 C C . HIS A 1 117 ? -9.983 1.938 0.625 1.00 90.62 117 HIS A C 1
ATOM 952 O O . HIS A 1 117 ? -10.918 2.057 1.415 1.00 90.62 117 HIS A O 1
ATOM 958 N N . LYS A 1 118 ? -10.168 2.039 -0.696 1.00 89.12 118 LYS A N 1
ATOM 959 C CA . LYS A 1 118 ? -11.471 2.305 -1.317 1.00 89.12 118 LYS A CA 1
ATOM 960 C C . LYS A 1 118 ? -12.272 1.011 -1.520 1.00 89.12 118 LYS A C 1
ATOM 962 O O . LYS A 1 118 ? -11.811 -0.112 -1.293 1.00 89.12 118 LYS A O 1
ATOM 967 N N . ARG A 1 119 ? -13.518 1.169 -1.984 1.00 88.44 119 ARG A N 1
ATOM 968 C CA . ARG A 1 119 ? -14.302 0.055 -2.537 1.00 88.44 119 ARG A CA 1
ATOM 969 C C . ARG A 1 119 ? -13.478 -0.646 -3.621 1.00 88.44 119 ARG A C 1
ATOM 971 O O . ARG A 1 119 ? -12.818 0.016 -4.420 1.00 88.44 119 ARG A O 1
ATOM 978 N N . THR A 1 120 ? -13.565 -1.977 -3.659 1.00 91.12 120 THR A N 1
ATOM 979 C CA . THR A 1 120 ? -12.890 -2.809 -4.660 1.00 91.12 120 THR A CA 1
ATOM 980 C C . THR A 1 120 ? -13.075 -2.243 -6.066 1.00 91.12 120 THR A C 1
ATOM 982 O O . THR A 1 120 ? -14.199 -2.040 -6.526 1.00 91.12 120 THR A O 1
ATOM 985 N N . SER A 1 121 ? -11.951 -1.998 -6.734 1.00 93.06 121 SER A N 1
ATOM 986 C CA . SER A 1 121 ? -11.867 -1.490 -8.100 1.00 93.06 121 SER A CA 1
ATOM 987 C C . SER A 1 121 ? -10.631 -2.078 -8.771 1.00 93.06 121 SER A C 1
ATOM 989 O O . SER A 1 121 ? -9.719 -2.532 -8.084 1.00 93.06 121 SER A O 1
ATOM 991 N N . TRP A 1 122 ? -10.573 -2.062 -10.101 1.00 94.12 122 TRP A N 1
ATOM 992 C CA . TRP A 1 122 ? -9.438 -2.640 -10.821 1.00 94.12 122 TRP A CA 1
ATOM 993 C C . TRP A 1 122 ? -8.108 -1.920 -10.530 1.00 94.12 122 TRP A C 1
ATOM 995 O O . TRP A 1 122 ? -7.054 -2.543 -10.570 1.00 94.12 122 TRP A O 1
ATOM 1005 N N . ARG A 1 123 ? -8.155 -0.635 -10.147 1.00 95.38 123 ARG A N 1
ATOM 1006 C CA . ARG A 1 123 ? -6.966 0.182 -9.853 1.00 95.38 123 ARG A CA 1
ATOM 1007 C C . ARG A 1 123 ? -6.159 -0.312 -8.658 1.00 95.38 123 ARG A C 1
ATOM 1009 O O . ARG A 1 123 ? -4.963 -0.067 -8.602 1.00 95.38 123 ARG A O 1
ATOM 1016 N N . MET A 1 124 ? -6.775 -1.050 -7.731 1.00 94.00 124 MET A N 1
ATOM 1017 C CA . MET A 1 124 ? -6.023 -1.662 -6.630 1.00 94.00 124 MET A CA 1
ATOM 1018 C C . MET A 1 124 ? -5.057 -2.746 -7.134 1.00 94.00 124 MET A C 1
ATOM 1020 O O . MET A 1 124 ? -4.019 -2.960 -6.520 1.00 94.00 124 MET A O 1
ATOM 1024 N N . TYR A 1 125 ? -5.371 -3.403 -8.260 1.00 94.25 125 TYR A N 1
ATOM 1025 C CA . TYR A 1 125 ? -4.518 -4.439 -8.844 1.00 94.25 125 TYR A CA 1
ATOM 1026 C C . TYR A 1 125 ? -3.247 -3.864 -9.470 1.00 94.25 125 TYR A C 1
ATOM 1028 O O . TYR A 1 125 ? -2.253 -4.571 -9.535 1.00 94.25 125 TYR A O 1
ATOM 1036 N N . ILE A 1 126 ? -3.241 -2.579 -9.854 1.00 95.56 126 ILE A N 1
ATOM 1037 C CA . ILE A 1 126 ? -2.051 -1.894 -10.391 1.00 95.56 126 ILE A CA 1
ATOM 1038 C C . ILE A 1 126 ? -0.880 -1.958 -9.397 1.00 95.56 126 ILE A C 1
ATOM 1040 O O . ILE A 1 126 ? 0.277 -1.996 -9.802 1.00 95.56 126 ILE A O 1
ATOM 1044 N N . PHE A 1 127 ? -1.171 -2.038 -8.095 1.00 94.44 127 PHE A N 1
ATOM 1045 C CA . PHE A 1 127 ? -0.164 -2.206 -7.049 1.00 94.44 127 PHE A CA 1
ATOM 1046 C C . PHE A 1 127 ? 0.738 -3.435 -7.271 1.00 94.44 127 PHE A C 1
ATOM 1048 O O . PHE A 1 127 ? 1.914 -3.404 -6.910 1.00 94.44 127 PHE A O 1
ATOM 1055 N N . ASN A 1 128 ? 0.219 -4.484 -7.922 1.00 92.94 128 ASN A N 1
ATOM 1056 C CA . ASN A 1 128 ? 0.961 -5.711 -8.207 1.00 92.94 128 ASN A CA 1
ATOM 1057 C C . ASN A 1 128 ? 2.138 -5.515 -9.172 1.00 92.94 128 ASN A C 1
ATOM 1059 O O . ASN A 1 128 ? 3.107 -6.266 -9.070 1.00 92.94 128 ASN A O 1
ATOM 1063 N N . ILE A 1 129 ? 2.129 -4.464 -10.003 1.00 91.38 129 ILE A N 1
ATOM 1064 C CA . ILE A 1 129 ? 3.263 -4.108 -10.878 1.00 91.38 129 ILE A CA 1
ATOM 1065 C C . ILE A 1 129 ? 4.531 -3.833 -10.049 1.00 91.38 129 ILE A C 1
ATOM 1067 O O . ILE A 1 129 ? 5.645 -4.081 -10.502 1.00 91.38 129 ILE A O 1
ATOM 1071 N N . GLY A 1 130 ? 4.375 -3.397 -8.794 1.00 90.38 130 GLY A N 1
ATOM 1072 C CA . GLY A 1 130 ? 5.476 -3.252 -7.842 1.00 90.38 130 GLY A CA 1
ATOM 1073 C C . GLY A 1 130 ? 6.038 -4.569 -7.302 1.00 90.38 130 GLY A C 1
ATOM 1074 O O . GLY A 1 130 ? 6.898 -4.532 -6.434 1.00 90.38 130 GLY A O 1
ATOM 1075 N N . LEU A 1 131 ? 5.569 -5.730 -7.766 1.00 90.62 131 LEU A N 1
ATOM 1076 C CA . LEU A 1 131 ? 5.901 -7.066 -7.253 1.00 90.62 131 LEU A CA 1
ATOM 1077 C C . LEU A 1 131 ? 5.356 -7.366 -5.841 1.00 90.62 131 LEU A C 1
ATOM 1079 O O . LEU A 1 131 ? 5.682 -8.394 -5.242 1.00 90.62 131 LEU A O 1
ATOM 1083 N N . TRP A 1 132 ? 4.484 -6.512 -5.302 1.00 88.81 132 TRP A N 1
ATOM 1084 C CA . TRP A 1 132 ? 3.776 -6.754 -4.044 1.00 88.81 132 TRP A CA 1
ATOM 1085 C C . TRP A 1 132 ? 2.329 -7.166 -4.268 1.00 88.81 132 TRP A C 1
ATOM 1087 O O . TRP A 1 132 ? 1.637 -6.652 -5.129 1.00 88.81 132 TRP A O 1
ATOM 1097 N N . SER A 1 133 ? 1.836 -8.068 -3.427 1.00 90.06 133 SER A N 1
ATOM 1098 C CA . SER A 1 133 ? 0.438 -8.493 -3.444 1.00 90.06 133 SER A CA 1
ATOM 1099 C C . SER A 1 133 ? -0.456 -7.402 -2.861 1.00 90.06 133 SER A C 1
ATOM 1101 O O . SER A 1 133 ? -0.408 -7.172 -1.652 1.00 90.06 133 SER A O 1
ATOM 1103 N N . TYR A 1 134 ? -1.337 -6.787 -3.659 1.00 91.56 134 TYR A N 1
ATOM 1104 C CA . TYR A 1 134 ? -2.328 -5.841 -3.123 1.00 91.56 134 TYR A CA 1
ATOM 1105 C C . TYR A 1 134 ? -3.186 -6.497 -2.029 1.00 91.56 134 TYR A C 1
ATOM 1107 O O . TYR A 1 134 ? -3.640 -5.818 -1.115 1.00 91.56 134 TYR A O 1
ATOM 1115 N N . ARG A 1 135 ? -3.436 -7.816 -2.113 1.00 90.12 135 ARG A N 1
ATOM 1116 C CA . ARG A 1 135 ? -4.249 -8.544 -1.131 1.00 90.12 135 ARG A CA 1
ATOM 1117 C C . ARG A 1 135 ? -3.524 -8.645 0.199 1.00 90.12 135 ARG A C 1
ATOM 1119 O O . ARG A 1 135 ? -4.124 -8.367 1.233 1.00 90.12 135 ARG A O 1
ATOM 1126 N N . ASP A 1 136 ? -2.267 -9.071 0.168 1.00 89.19 136 ASP A N 1
ATOM 1127 C CA . ASP A 1 136 ? -1.498 -9.252 1.396 1.00 89.19 136 ASP A CA 1
ATOM 1128 C C . ASP A 1 136 ? -1.171 -7.877 2.002 1.00 89.19 136 ASP A C 1
ATOM 1130 O O . ASP A 1 136 ? -1.333 -7.699 3.207 1.00 89.19 136 ASP A O 1
ATOM 1134 N N . PHE A 1 137 ? -0.882 -6.877 1.159 1.00 90.50 137 PHE A N 1
ATOM 1135 C CA . PHE A 1 137 ? -0.721 -5.487 1.586 1.00 90.50 137 PHE A CA 1
ATOM 1136 C C . PHE A 1 137 ? -2.022 -4.886 2.130 1.00 90.50 137 PHE A C 1
ATOM 1138 O O . PHE A 1 137 ? -1.998 -4.154 3.105 1.00 90.50 137 PHE A O 1
ATOM 1145 N N . ARG A 1 138 ? -3.200 -5.234 1.595 1.00 90.25 138 ARG A N 1
ATOM 1146 C CA . ARG A 1 138 ? -4.481 -4.810 2.188 1.00 90.25 138 ARG A CA 1
ATOM 1147 C C . ARG A 1 138 ? -4.650 -5.333 3.609 1.00 90.25 138 ARG A C 1
ATOM 1149 O O . ARG A 1 138 ? -5.199 -4.631 4.450 1.00 90.25 138 ARG A O 1
ATOM 1156 N N . VAL A 1 139 ? -4.213 -6.563 3.869 1.00 88.31 139 VAL A N 1
ATOM 1157 C CA . VAL A 1 139 ? -4.280 -7.144 5.212 1.00 88.31 139 VAL A CA 1
ATOM 1158 C C . VAL A 1 139 ? -3.262 -6.477 6.133 1.00 88.31 139 VAL A C 1
ATOM 1160 O O . VAL A 1 139 ? -3.649 -6.055 7.217 1.00 88.31 139 VAL A O 1
ATOM 1163 N N . SER A 1 140 ? -2.000 -6.336 5.724 1.00 88.75 140 SER A N 1
ATOM 1164 C CA . SER A 1 140 ? -0.992 -5.693 6.576 1.00 88.75 140 SER A CA 1
ATOM 1165 C C . SER A 1 140 ? -1.302 -4.207 6.786 1.00 88.75 140 SER A C 1
ATOM 1167 O O . SER A 1 140 ? -1.428 -3.746 7.914 1.00 88.75 140 SER A O 1
ATOM 1169 N N . HIS A 1 141 ? -1.558 -3.467 5.718 1.00 92.38 141 HIS A N 1
ATOM 1170 C CA . HIS A 1 141 ? -1.628 -2.017 5.778 1.00 92.38 141 HIS A CA 1
ATOM 1171 C C . HIS A 1 141 ? -2.982 -1.540 6.303 1.00 92.38 141 HIS A C 1
ATOM 1173 O O . HIS A 1 141 ? -3.071 -0.845 7.314 1.00 92.38 141 HIS A O 1
ATOM 1179 N N . ALA A 1 142 ? -4.086 -1.970 5.681 1.00 87.56 142 ALA A N 1
ATOM 1180 C CA . ALA A 1 142 ? -5.410 -1.514 6.108 1.00 87.56 142 ALA A CA 1
ATOM 1181 C C . ALA A 1 142 ? -5.820 -2.102 7.467 1.00 87.56 142 ALA A C 1
ATOM 1183 O O . ALA A 1 142 ? -6.424 -1.399 8.272 1.00 87.56 142 ALA A O 1
ATOM 1184 N N . LEU A 1 143 ? -5.490 -3.369 7.748 1.00 84.00 143 LEU A N 1
ATOM 1185 C CA . LEU A 1 143 ? -5.945 -4.037 8.975 1.00 84.00 143 LEU A CA 1
ATOM 1186 C C . LEU A 1 143 ? -4.902 -4.102 10.095 1.00 84.00 143 LEU A C 1
ATOM 1188 O O . LEU A 1 143 ? -5.293 -4.431 11.211 1.00 84.00 143 LEU A O 1
ATOM 1192 N N . SER A 1 144 ? -3.625 -3.784 9.852 1.00 87.12 144 SER A N 1
ATOM 1193 C CA . SER A 1 144 ? -2.627 -3.664 10.925 1.00 87.12 144 SER A CA 1
ATOM 1194 C C . SER A 1 144 ? -2.166 -2.228 11.150 1.00 87.12 144 SER A C 1
ATOM 1196 O O . SER A 1 144 ? -2.244 -1.758 12.282 1.00 87.12 144 SER A O 1
ATOM 1198 N N . HIS A 1 145 ? -1.711 -1.528 10.107 1.00 92.44 145 HIS A N 1
ATOM 1199 C CA . HIS A 1 145 ? -1.177 -0.167 10.243 1.00 92.44 145 HIS A CA 1
ATOM 1200 C C . HIS A 1 145 ? -2.274 0.848 10.587 1.00 92.44 145 HIS A C 1
ATOM 1202 O O . HIS A 1 145 ? -2.220 1.507 11.624 1.00 92.44 145 HIS A O 1
ATOM 1208 N N . HIS A 1 146 ? -3.339 0.925 9.785 1.00 92.12 146 HIS A N 1
ATOM 1209 C CA . HIS A 1 146 ? -4.362 1.968 9.951 1.00 92.12 146 HIS A CA 1
ATOM 1210 C C . HIS A 1 146 ? -5.261 1.828 11.186 1.00 92.12 146 HIS A C 1
ATOM 1212 O O . HIS A 1 146 ? -6.022 2.749 11.485 1.00 92.12 146 HIS A O 1
ATOM 1218 N N . LEU A 1 147 ? -5.170 0.723 11.932 1.00 90.25 147 LEU A N 1
ATOM 1219 C CA . LEU A 1 147 ? -5.837 0.618 13.233 1.00 90.25 147 LEU A CA 1
ATOM 1220 C C . LEU A 1 147 ? -5.101 1.412 14.311 1.00 90.25 147 LEU A C 1
ATOM 1222 O O . LEU A 1 147 ? -5.737 1.972 15.204 1.00 90.25 147 LEU A O 1
ATOM 1226 N N . TYR A 1 148 ? -3.773 1.470 14.214 1.00 89.88 148 TYR A N 1
ATOM 1227 C CA . TYR A 1 148 ? -2.899 2.035 15.234 1.00 89.88 148 TYR A CA 1
ATOM 1228 C C . TYR A 1 148 ? -1.761 2.867 14.627 1.00 89.88 148 TYR A C 1
ATOM 1230 O O . TYR A 1 148 ? -0.615 2.701 15.053 1.00 89.88 148 TYR A O 1
ATOM 1238 N N . PRO A 1 149 ? -2.046 3.756 13.656 1.00 89.75 149 PRO A N 1
ATOM 1239 C CA . PRO A 1 149 ? -1.019 4.330 12.797 1.00 89.75 149 PRO A CA 1
ATOM 1240 C C . PRO A 1 149 ? 0.015 5.102 13.616 1.00 89.75 149 PRO A C 1
ATOM 1242 O O . PRO A 1 149 ? -0.345 5.968 14.419 1.00 89.75 149 PRO A O 1
ATOM 1245 N N . ASN A 1 150 ? 1.296 4.797 13.397 1.00 89.19 150 ASN A N 1
ATOM 1246 C CA . ASN A 1 150 ? 2.437 5.448 14.056 1.00 89.19 150 ASN A CA 1
ATOM 1247 C C . ASN A 1 150 ? 2.439 5.315 15.589 1.00 89.19 150 ASN A C 1
ATOM 1249 O O . ASN A 1 150 ? 2.977 6.161 16.306 1.00 89.19 150 ASN A O 1
ATOM 1253 N N . THR A 1 151 ? 1.817 4.260 16.115 1.00 89.00 151 THR A N 1
ATOM 1254 C CA . THR A 1 151 ? 1.917 3.905 17.535 1.00 89.00 151 THR A CA 1
ATOM 1255 C C . THR A 1 151 ? 2.892 2.744 17.733 1.00 89.00 151 THR A C 1
ATOM 1257 O O . THR A 1 151 ? 3.373 2.134 16.783 1.00 89.00 151 THR A O 1
ATOM 1260 N N . LEU A 1 152 ? 3.161 2.379 18.988 1.00 87.88 152 LEU A N 1
ATOM 1261 C CA . LEU A 1 152 ? 3.968 1.194 19.304 1.00 87.88 152 LEU A CA 1
ATOM 1262 C C . LEU A 1 152 ? 3.259 -0.136 18.983 1.00 87.88 152 LEU A C 1
ATOM 1264 O O . LEU A 1 152 ? 3.916 -1.170 18.955 1.00 87.88 152 LEU A O 1
ATOM 1268 N N . MET A 1 153 ? 1.939 -0.124 18.761 1.00 88.12 153 MET A N 1
ATOM 1269 C CA . MET A 1 153 ? 1.158 -1.312 18.377 1.00 88.12 153 MET A CA 1
ATOM 1270 C C . MET A 1 153 ? 1.063 -1.493 16.858 1.00 88.12 153 MET A C 1
ATOM 1272 O O . MET A 1 153 ? 0.474 -2.461 16.379 1.00 88.12 153 MET A O 1
ATOM 1276 N N . ASP A 1 154 ? 1.631 -0.561 16.100 1.00 91.00 154 ASP A N 1
ATOM 1277 C CA . ASP A 1 154 ? 1.695 -0.624 14.654 1.00 91.00 154 ASP A CA 1
ATOM 1278 C C . ASP A 1 154 ? 2.738 -1.662 14.219 1.00 91.00 154 ASP A C 1
ATOM 1280 O O . ASP A 1 154 ? 3.949 -1.458 14.366 1.00 91.00 154 ASP A O 1
ATOM 1284 N N . LEU A 1 155 ? 2.274 -2.805 13.707 1.00 88.31 155 LEU A N 1
ATOM 1285 C CA . LEU A 1 155 ? 3.169 -3.855 13.212 1.00 88.31 155 LEU A CA 1
ATOM 1286 C C . LEU A 1 155 ? 3.965 -3.409 11.990 1.00 88.31 155 LEU A C 1
ATOM 1288 O O . LEU A 1 155 ? 5.072 -3.904 11.794 1.00 88.31 155 LEU A O 1
ATOM 1292 N N . GLU A 1 156 ? 3.435 -2.492 11.178 1.00 88.12 156 GLU A N 1
ATOM 1293 C CA . GLU A 1 156 ? 4.192 -1.999 10.033 1.00 88.12 156 GLU A CA 1
ATOM 1294 C C . GLU A 1 156 ? 5.294 -1.055 10.480 1.00 88.12 156 GLU A C 1
ATOM 1296 O O . GLU A 1 156 ? 6.331 -1.064 9.845 1.00 88.12 156 GLU A O 1
ATOM 1301 N N . VAL A 1 157 ? 5.150 -0.345 11.603 1.00 89.62 157 VAL A N 1
ATOM 1302 C CA . VAL A 1 157 ? 6.249 0.457 12.163 1.00 89.62 157 VAL A CA 1
ATOM 1303 C C . VAL A 1 157 ? 7.260 -0.402 12.912 1.00 89.62 157 VAL A C 1
ATOM 1305 O O . VAL A 1 157 ? 8.458 -0.348 12.645 1.00 89.62 157 VAL A O 1
ATOM 1308 N N . SER A 1 158 ? 6.783 -1.230 13.839 1.00 88.44 158 SER A N 1
ATOM 1309 C CA . SER A 1 158 ? 7.653 -2.075 14.664 1.00 88.44 158 SER A CA 1
ATOM 1310 C C . SER A 1 158 ? 8.350 -3.181 13.866 1.00 88.44 158 SER A C 1
ATOM 1312 O O . SER A 1 158 ? 9.448 -3.589 14.235 1.00 88.44 158 SER A O 1
ATOM 1314 N N . GLY A 1 159 ? 7.772 -3.628 12.747 1.00 88.25 159 GLY A N 1
ATOM 1315 C CA . GLY A 1 159 ? 8.355 -4.648 11.873 1.00 88.25 159 GLY A CA 1
ATOM 1316 C C . GLY A 1 159 ? 9.627 -4.215 11.138 1.00 88.25 159 GLY A C 1
ATOM 1317 O O . GLY A 1 159 ? 10.348 -5.081 10.642 1.00 88.25 159 GLY A O 1
ATOM 1318 N N . PHE A 1 160 ? 9.918 -2.911 11.072 1.00 89.25 160 PHE A N 1
ATOM 1319 C CA . PHE A 1 160 ? 11.168 -2.398 10.502 1.00 89.25 160 PHE A CA 1
ATOM 1320 C C . PHE A 1 160 ? 12.253 -2.158 11.556 1.00 89.25 160 PHE A C 1
ATOM 1322 O O . PHE A 1 160 ? 13.413 -1.965 11.188 1.00 89.25 160 PHE A O 1
ATOM 1329 N N . GLU A 1 161 ? 11.934 -2.206 12.851 1.00 89.56 161 GLU A N 1
ATOM 1330 C CA . GLU A 1 161 ? 12.950 -2.134 13.902 1.00 89.56 161 GLU A CA 1
ATOM 1331 C C . GLU A 1 161 ? 13.735 -3.468 13.971 1.00 89.56 161 GLU A C 1
ATOM 1333 O O . GLU A 1 161 ? 13.152 -4.544 13.818 1.00 89.56 161 GLU A O 1
ATOM 1338 N N . PRO A 1 162 ? 15.065 -3.445 14.196 1.00 90.19 162 PRO A N 1
ATOM 1339 C CA . PRO A 1 162 ? 15.903 -2.283 14.499 1.00 90.19 162 PRO A CA 1
ATOM 1340 C C . PRO A 1 162 ? 16.530 -1.615 13.258 1.00 90.19 162 PRO A C 1
ATOM 1342 O O . PRO A 1 162 ? 17.471 -0.852 13.404 1.00 90.19 162 PRO A O 1
ATOM 1345 N N . ILE A 1 163 ? 16.089 -1.903 12.032 1.00 90.69 163 ILE A N 1
ATOM 1346 C CA . ILE A 1 163 ? 16.716 -1.355 10.814 1.00 90.69 163 ILE A CA 1
ATOM 1347 C C . ILE A 1 163 ? 16.314 0.112 10.598 1.00 90.69 163 ILE A C 1
ATOM 1349 O O . ILE A 1 163 ? 17.171 0.953 10.327 1.00 90.69 163 ILE A O 1
ATOM 1353 N N . VAL A 1 164 ? 15.024 0.424 10.737 1.00 91.56 164 VAL A N 1
ATOM 1354 C CA . VAL A 1 164 ? 14.469 1.778 10.592 1.00 91.56 164 VAL A CA 1
ATOM 1355 C C . VAL A 1 164 ? 13.698 2.148 11.857 1.00 91.56 164 VAL A C 1
ATOM 1357 O O . VAL A 1 164 ? 12.915 1.351 12.366 1.00 91.56 164 VAL A O 1
ATOM 1360 N N . PHE A 1 165 ? 13.916 3.365 12.361 1.00 90.75 165 PHE A N 1
ATOM 1361 C CA . PHE A 1 165 ? 13.259 3.890 13.561 1.00 90.75 165 PHE A CA 1
ATOM 1362 C C . PHE A 1 165 ? 12.376 5.090 13.209 1.00 90.75 165 PHE A C 1
ATOM 1364 O O . PHE A 1 165 ? 12.860 6.220 13.157 1.00 90.75 165 PHE A O 1
ATOM 1371 N N . TRP A 1 166 ? 11.077 4.859 13.005 1.00 88.75 166 TRP A N 1
ATOM 1372 C CA . TRP A 1 166 ? 10.120 5.942 12.725 1.00 88.75 166 TRP A CA 1
ATOM 1373 C C . TRP A 1 166 ? 9.579 6.626 13.977 1.00 88.75 166 TRP A C 1
ATOM 1375 O O . TRP A 1 166 ? 9.307 7.826 13.966 1.00 88.75 166 TRP A O 1
ATOM 1385 N N . ASN A 1 167 ? 9.433 5.882 15.072 1.00 88.88 167 ASN A N 1
ATOM 1386 C CA . ASN A 1 167 ? 8.867 6.431 16.296 1.00 88.88 167 ASN A CA 1
ATOM 1387 C C . ASN A 1 167 ? 9.914 7.247 17.073 1.00 88.88 167 ASN A C 1
ATOM 1389 O O . ASN A 1 167 ? 11.042 6.780 17.269 1.00 88.88 167 ASN A O 1
ATOM 1393 N N . PRO A 1 168 ? 9.554 8.438 17.587 1.00 85.56 168 PRO A N 1
ATOM 1394 C CA . PRO A 1 168 ? 10.456 9.225 18.414 1.00 85.56 168 PRO A CA 1
ATOM 1395 C C . PRO A 1 168 ? 10.725 8.491 19.734 1.00 85.56 168 PRO A C 1
ATOM 1397 O O . PRO A 1 168 ? 9.806 8.179 20.492 1.00 85.56 168 PRO A O 1
ATOM 1400 N N . ARG A 1 169 ? 12.001 8.225 20.028 1.00 83.81 169 ARG A N 1
ATOM 1401 C CA . ARG A 1 169 ? 12.452 7.584 21.271 1.00 83.81 169 ARG A CA 1
ATOM 1402 C C . ARG A 1 169 ? 13.611 8.368 21.874 1.00 83.81 169 ARG A C 1
ATOM 1404 O O . ARG A 1 169 ? 14.446 8.897 21.144 1.00 83.81 169 ARG A O 1
ATOM 1411 N N . LYS A 1 170 ? 13.655 8.429 23.210 1.00 85.75 170 LYS A N 1
ATOM 1412 C CA . LYS A 1 170 ? 14.762 9.062 23.950 1.00 85.75 170 LYS A CA 1
ATOM 1413 C C . LYS A 1 170 ? 16.074 8.315 23.725 1.00 85.75 170 LYS A C 1
ATOM 1415 O O . LYS A 1 170 ? 17.104 8.930 23.489 1.00 85.75 170 LYS A O 1
ATOM 1420 N N . GLU A 1 171 ? 16.003 6.991 23.776 1.00 89.19 171 GLU A N 1
ATOM 1421 C CA . GLU A 1 171 ? 17.123 6.093 23.533 1.00 89.19 171 GLU A CA 1
ATOM 1422 C C . GLU A 1 171 ? 16.953 5.486 22.143 1.00 89.19 171 GLU A C 1
ATOM 1424 O O . GLU A 1 171 ? 15.998 4.750 21.886 1.00 89.19 171 GLU A O 1
ATOM 1429 N N . ARG A 1 172 ? 17.851 5.843 21.225 1.00 89.56 172 ARG A N 1
ATOM 1430 C CA . ARG A 1 172 ? 17.894 5.304 19.864 1.00 89.56 172 ARG A CA 1
ATOM 1431 C C . ARG A 1 172 ? 19.334 5.303 19.354 1.00 89.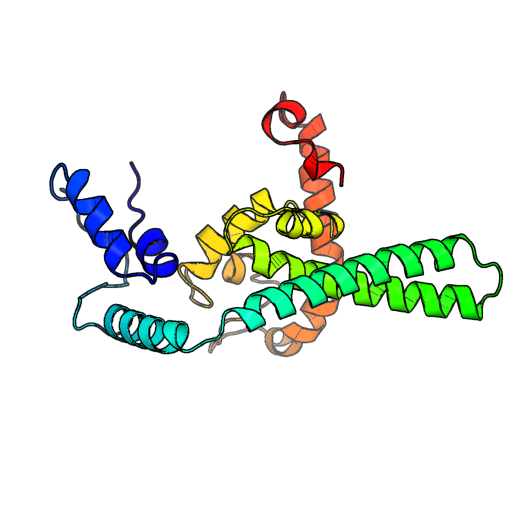56 172 ARG A C 1
ATOM 1433 O O . ARG A 1 172 ? 20.132 6.129 19.801 1.00 89.56 172 ARG A O 1
ATOM 1440 N N . PRO A 1 173 ? 19.691 4.383 18.449 1.00 91.00 173 PRO A N 1
ATOM 1441 C CA . PRO A 1 173 ? 21.036 4.348 17.896 1.00 91.00 173 PRO A CA 1
ATOM 1442 C C . PRO A 1 173 ? 21.303 5.577 17.020 1.00 91.00 173 PRO A C 1
ATOM 1444 O O . PRO A 1 173 ? 20.378 6.161 16.459 1.00 91.00 173 PRO A O 1
ATOM 1447 N N . PHE A 1 174 ? 22.578 5.936 16.848 1.00 91.75 174 PHE A N 1
ATOM 1448 C CA . PHE A 1 174 ? 22.980 7.120 16.073 1.00 91.75 174 PHE A CA 1
ATOM 1449 C C . PHE A 1 174 ? 22.473 7.100 14.620 1.00 91.75 174 PHE A C 1
ATOM 1451 O O . PHE A 1 174 ? 22.265 8.151 14.023 1.00 91.75 174 PHE A O 1
ATOM 1458 N N . TYR A 1 175 ? 22.277 5.910 14.037 1.00 91.31 175 TYR A N 1
ATOM 1459 C CA . TYR A 1 175 ? 21.828 5.785 12.652 1.00 91.31 175 TYR A CA 1
ATOM 1460 C C . TYR A 1 175 ? 20.326 6.054 12.472 1.00 91.31 175 TYR A C 1
ATOM 1462 O O . TYR A 1 175 ? 19.875 6.210 11.340 1.00 91.31 175 TYR A O 1
ATOM 1470 N N . ALA A 1 176 ? 19.550 6.134 13.560 1.00 92.19 176 ALA A N 1
ATOM 1471 C CA . ALA A 1 176 ? 18.112 6.394 13.503 1.00 92.19 176 ALA A CA 1
ATOM 1472 C C . ALA A 1 176 ? 17.783 7.734 12.820 1.00 92.19 176 ALA A C 1
ATOM 1474 O O . ALA A 1 176 ? 16.762 7.846 12.149 1.00 92.19 176 ALA A O 1
ATOM 1475 N N . ASP A 1 177 ? 18.669 8.729 12.929 1.00 90.38 177 ASP A N 1
ATOM 1476 C CA . ASP A 1 177 ? 18.515 10.030 12.262 1.00 90.38 177 ASP A CA 1
ATOM 1477 C C . ASP A 1 177 ? 18.692 9.968 10.738 1.00 90.38 177 ASP A C 1
ATOM 1479 O O . ASP A 1 177 ? 18.309 10.894 10.026 1.00 90.38 177 ASP A O 1
ATOM 1483 N N . TYR A 1 178 ? 19.211 8.855 10.217 1.00 92.19 178 TYR A N 1
ATOM 1484 C CA . TYR A 1 178 ? 19.390 8.617 8.787 1.00 92.19 178 TYR A CA 1
ATOM 1485 C C . TYR A 1 178 ? 18.315 7.690 8.207 1.00 92.19 178 TYR A C 1
ATOM 1487 O O . TYR A 1 178 ? 18.505 7.167 7.108 1.00 92.19 178 TYR A O 1
ATOM 1495 N N . ALA A 1 179 ? 17.185 7.502 8.905 1.00 90.56 179 ALA A N 1
ATOM 1496 C CA . ALA A 1 179 ? 16.067 6.659 8.467 1.00 90.56 179 ALA A CA 1
ATOM 1497 C C . ALA A 1 179 ? 15.679 6.910 7.001 1.00 90.56 179 ALA A C 1
ATOM 1499 O O . ALA A 1 179 ? 15.632 5.968 6.220 1.00 90.56 179 ALA A O 1
ATOM 1500 N N . VAL A 1 180 ? 15.564 8.178 6.586 1.00 90.69 180 VAL A N 1
ATOM 1501 C CA . VAL A 1 180 ? 15.240 8.551 5.197 1.00 90.69 180 VAL A CA 1
ATOM 1502 C C . VAL A 1 180 ? 16.230 7.954 4.192 1.00 90.69 180 VAL A C 1
ATOM 1504 O O . VAL A 1 180 ? 15.817 7.433 3.161 1.00 90.69 180 VAL A O 1
ATOM 1507 N N . ILE A 1 181 ? 17.534 7.996 4.479 1.00 92.88 181 ILE A N 1
ATOM 1508 C CA . ILE A 1 181 ? 18.568 7.439 3.591 1.00 92.88 181 ILE A CA 1
ATOM 1509 C C . ILE A 1 181 ? 18.495 5.909 3.591 1.00 92.88 181 ILE A C 1
ATOM 1511 O O . ILE A 1 181 ? 18.556 5.287 2.530 1.00 92.88 181 ILE A O 1
ATOM 1515 N N . ILE A 1 182 ? 18.336 5.307 4.772 1.00 92.44 182 ILE A N 1
ATOM 1516 C CA . ILE A 1 182 ? 18.214 3.854 4.935 1.00 92.44 182 ILE A CA 1
ATOM 1517 C C . ILE A 1 182 ? 17.004 3.337 4.149 1.00 92.44 182 ILE A C 1
ATOM 1519 O O . ILE A 1 182 ? 17.117 2.338 3.446 1.00 92.44 182 ILE A O 1
ATOM 1523 N N . GLU A 1 183 ? 15.873 4.037 4.202 1.00 91.06 183 GLU A N 1
ATOM 1524 C CA . GLU A 1 183 ? 14.649 3.695 3.479 1.00 91.06 183 GLU A CA 1
ATOM 1525 C C . GLU A 1 183 ? 14.836 3.732 1.964 1.00 91.06 183 GLU A C 1
ATOM 1527 O O . GLU A 1 183 ? 14.423 2.786 1.295 1.00 91.06 183 GLU A O 1
ATOM 1532 N N . GLN A 1 184 ? 15.496 4.763 1.417 1.00 89.25 184 GLN A N 1
ATOM 1533 C CA . GLN A 1 184 ? 15.748 4.841 -0.031 1.00 89.25 184 GLN A CA 1
ATOM 1534 C C . GLN A 1 184 ? 16.576 3.657 -0.540 1.00 89.25 184 GLN A C 1
ATOM 1536 O O . GLN A 1 184 ? 16.394 3.220 -1.676 1.00 89.25 184 GLN A O 1
ATOM 1541 N N . ILE A 1 185 ? 17.466 3.120 0.297 1.00 89.62 185 ILE A N 1
ATOM 1542 C CA . ILE A 1 185 ? 18.240 1.921 -0.029 1.00 89.62 185 ILE A CA 1
ATOM 1543 C C . ILE A 1 185 ? 17.382 0.671 0.172 1.00 89.62 185 ILE A C 1
ATOM 1545 O O . ILE A 1 185 ? 17.345 -0.184 -0.702 1.00 89.62 185 ILE A O 1
ATOM 1549 N N . LEU A 1 186 ? 16.688 0.554 1.304 1.00 89.50 186 LEU A N 1
ATOM 1550 C CA . LEU A 1 186 ? 15.995 -0.662 1.730 1.00 89.50 186 LEU A CA 1
ATOM 1551 C C . LEU A 1 186 ? 14.731 -0.957 0.911 1.00 89.50 186 LEU A C 1
ATOM 1553 O O . LEU A 1 186 ? 14.498 -2.105 0.524 1.00 89.50 186 LEU A O 1
ATOM 1557 N N . PHE A 1 187 ? 13.900 0.056 0.660 1.00 86.81 187 PHE A N 1
ATOM 1558 C CA . PHE A 1 187 ? 12.564 -0.122 0.088 1.00 86.81 187 PHE A CA 1
ATOM 1559 C C . PHE A 1 187 ? 12.585 -0.782 -1.297 1.00 86.81 187 PHE A C 1
ATOM 1561 O O . PHE A 1 187 ? 11.829 -1.740 -1.473 1.00 86.81 187 PHE A O 1
ATOM 1568 N N . PRO A 1 188 ? 13.460 -0.397 -2.249 1.00 83.88 188 PRO A N 1
ATOM 1569 C CA . PRO A 1 188 ? 13.563 -1.091 -3.534 1.00 83.88 188 PRO A CA 1
ATOM 1570 C C . PRO A 1 188 ? 13.780 -2.606 -3.392 1.00 83.88 188 PRO A C 1
ATOM 1572 O O . PRO A 1 188 ? 13.150 -3.397 -4.097 1.00 83.88 188 PRO A O 1
ATOM 1575 N N . PHE A 1 189 ? 14.605 -3.037 -2.431 1.00 89.06 189 PHE A N 1
ATOM 1576 C CA . PHE A 1 189 ? 14.836 -4.462 -2.183 1.00 89.06 189 PHE A CA 1
ATOM 1577 C C . PHE A 1 189 ? 13.663 -5.134 -1.468 1.00 89.06 189 PHE A C 1
ATOM 1579 O O . PHE A 1 189 ? 13.414 -6.312 -1.708 1.00 89.06 189 PHE A O 1
ATOM 1586 N N . MET A 1 190 ? 12.904 -4.422 -0.630 1.00 88.69 190 MET A N 1
ATOM 1587 C CA . MET A 1 190 ? 11.728 -4.977 0.061 1.00 88.69 190 MET A CA 1
ATOM 1588 C C . MET A 1 190 ? 10.634 -5.442 -0.906 1.00 88.69 190 MET A C 1
ATOM 1590 O O . MET A 1 190 ? 9.966 -6.450 -0.641 1.00 88.69 190 MET A O 1
ATOM 1594 N N . PHE A 1 191 ? 10.465 -4.754 -2.037 1.00 86.62 191 PHE A N 1
ATOM 1595 C CA . PHE A 1 191 ? 9.558 -5.182 -3.104 1.00 86.62 191 PHE A CA 1
ATOM 1596 C C . PHE A 1 191 ? 9.971 -6.538 -3.684 1.00 86.62 191 PHE A C 1
ATOM 1598 O O . PHE A 1 191 ? 9.191 -7.495 -3.667 1.00 86.62 191 PHE A O 1
ATOM 1605 N N . ILE A 1 192 ? 11.245 -6.662 -4.053 1.00 90.31 192 ILE A N 1
ATOM 1606 C CA . ILE A 1 192 ? 11.821 -7.892 -4.606 1.00 90.31 192 ILE A CA 1
ATOM 1607 C C . ILE A 1 192 ? 11.826 -9.024 -3.567 1.00 90.31 192 ILE A C 1
ATOM 1609 O O . ILE A 1 192 ? 11.427 -10.145 -3.872 1.00 90.31 192 ILE A O 1
ATOM 1613 N N . MET A 1 193 ? 12.226 -8.760 -2.322 1.00 91.06 193 MET A N 1
ATOM 1614 C CA . MET A 1 193 ? 12.300 -9.779 -1.269 1.00 91.06 193 MET A CA 1
ATOM 1615 C C . MET A 1 193 ? 10.931 -10.375 -0.941 1.00 91.06 193 MET A C 1
ATOM 1617 O O . MET A 1 193 ? 10.809 -11.593 -0.806 1.00 91.06 193 MET A O 1
ATOM 1621 N N . ASN A 1 194 ? 9.886 -9.551 -0.841 1.00 88.81 194 ASN A N 1
ATOM 1622 C CA . ASN A 1 194 ? 8.530 -10.055 -0.616 1.00 88.81 194 ASN A CA 1
ATOM 1623 C C . ASN A 1 194 ? 8.020 -10.868 -1.805 1.00 88.81 194 ASN A C 1
ATOM 1625 O O . ASN A 1 194 ? 7.387 -11.906 -1.595 1.00 88.81 194 ASN A O 1
ATOM 1629 N N . PHE A 1 195 ? 8.333 -10.448 -3.033 1.00 90.56 195 PHE A N 1
ATOM 1630 C CA . PHE A 1 195 ? 8.035 -11.240 -4.220 1.00 90.56 195 PHE A CA 1
ATOM 1631 C C . PHE A 1 195 ? 8.725 -12.603 -4.173 1.00 90.56 195 PHE A C 1
ATOM 1633 O O . PHE A 1 195 ? 8.051 -13.625 -4.273 1.00 90.56 195 PHE A O 1
ATOM 1640 N N . LEU A 1 196 ? 10.042 -12.637 -3.941 1.00 93.38 196 LEU A N 1
ATOM 1641 C CA . 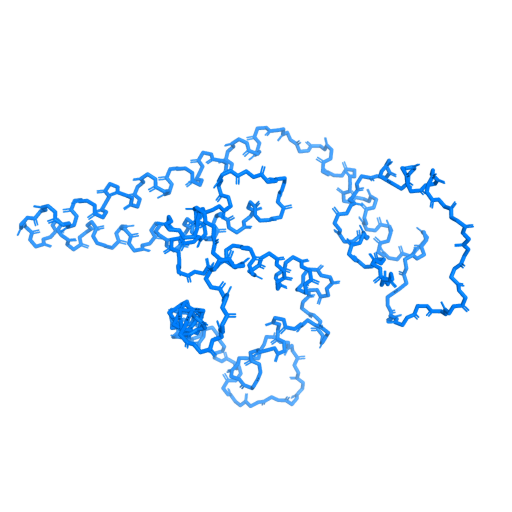LEU A 1 196 ? 10.821 -13.876 -3.858 1.00 93.38 196 LEU A CA 1
ATOM 1642 C C . LEU A 1 196 ? 10.327 -14.787 -2.729 1.00 93.38 196 LEU A C 1
ATOM 1644 O O . LEU A 1 196 ? 10.205 -15.996 -2.923 1.00 93.38 196 LEU A O 1
ATOM 1648 N N . LYS A 1 197 ? 9.976 -14.217 -1.571 1.00 92.38 197 LYS A N 1
ATOM 1649 C CA . LYS A 1 197 ? 9.351 -14.945 -0.461 1.00 92.38 197 LYS A CA 1
ATOM 1650 C C . LYS A 1 197 ? 8.015 -15.555 -0.882 1.00 92.38 197 LYS A C 1
ATOM 1652 O O . LYS A 1 197 ? 7.788 -16.735 -0.646 1.00 92.38 197 LYS A O 1
ATOM 1657 N N . ARG A 1 198 ? 7.119 -14.783 -1.504 1.00 90.06 198 ARG A N 1
ATOM 1658 C CA . ARG A 1 198 ? 5.815 -15.292 -1.962 1.00 90.06 198 ARG A CA 1
ATOM 1659 C C . ARG A 1 198 ? 5.987 -16.353 -3.049 1.00 90.06 198 ARG A C 1
ATOM 1661 O O . ARG A 1 198 ? 5.289 -17.361 -3.032 1.00 90.06 198 ARG A O 1
ATOM 1668 N N . PHE A 1 199 ? 6.932 -16.147 -3.958 1.00 91.81 199 PHE A N 1
ATOM 1669 C CA . PHE A 1 199 ? 7.235 -17.067 -5.043 1.00 91.81 199 PHE A CA 1
ATOM 1670 C C . PHE A 1 199 ? 7.797 -18.396 -4.525 1.00 91.81 199 PHE A C 1
ATOM 1672 O O . PHE A 1 199 ? 7.340 -19.454 -4.955 1.00 91.81 199 PHE A O 1
ATOM 1679 N N . SER A 1 200 ? 8.714 -18.366 -3.552 1.00 95.19 200 SER A N 1
ATOM 1680 C CA . SER A 1 200 ? 9.291 -19.580 -2.959 1.00 95.19 200 SER A CA 1
ATOM 1681 C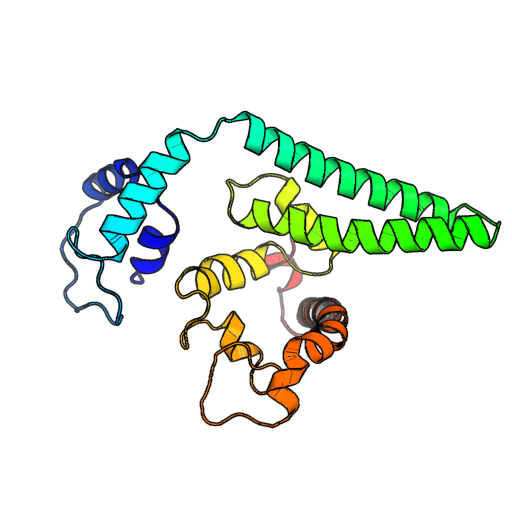 C . SER A 1 200 ? 8.249 -20.439 -2.229 1.00 95.19 200 SER A C 1
ATOM 1683 O O . SER A 1 200 ? 8.371 -21.666 -2.200 1.00 95.19 200 SER A O 1
ATOM 1685 N N . LEU A 1 201 ? 7.176 -19.832 -1.707 1.00 94.25 201 LEU A N 1
ATOM 1686 C CA . LEU A 1 201 ? 6.059 -20.557 -1.093 1.00 94.25 201 LEU A CA 1
ATOM 1687 C C . LEU A 1 201 ? 5.312 -21.465 -2.077 1.00 94.25 201 LEU A C 1
ATOM 1689 O O . LEU A 1 201 ? 4.749 -22.465 -1.639 1.00 94.25 201 LEU A O 1
ATOM 1693 N N . ASN A 1 202 ? 5.356 -21.200 -3.388 1.00 93.56 202 ASN A N 1
ATOM 1694 C CA . ASN A 1 202 ? 4.792 -22.119 -4.386 1.00 93.56 202 ASN A CA 1
ATOM 1695 C C . ASN A 1 202 ? 5.491 -23.484 -4.390 1.00 93.56 202 ASN A C 1
ATOM 1697 O O . ASN A 1 202 ? 4.862 -24.488 -4.714 1.00 93.56 202 ASN A O 1
ATOM 1701 N N . PHE A 1 203 ? 6.773 -23.518 -4.020 1.00 95.69 203 PHE A N 1
ATOM 1702 C CA . PHE A 1 203 ? 7.596 -24.727 -4.028 1.00 95.69 203 PHE A CA 1
ATOM 1703 C C . PHE A 1 203 ? 7.725 -25.358 -2.642 1.00 95.69 203 PHE A C 1
ATOM 1705 O O . PHE A 1 203 ? 7.895 -26.567 -2.529 1.00 95.69 203 PHE A O 1
ATOM 1712 N N . THR A 1 204 ? 7.640 -24.552 -1.581 1.00 96.31 204 THR A N 1
ATOM 1713 C CA . THR A 1 204 ? 7.845 -25.019 -0.200 1.00 96.31 204 THR A CA 1
ATOM 1714 C C . THR A 1 204 ? 6.548 -25.343 0.538 1.00 96.31 204 THR A C 1
ATOM 1716 O O . THR A 1 204 ? 6.581 -26.093 1.513 1.00 96.31 204 THR A O 1
ATOM 1719 N N . ARG A 1 205 ? 5.396 -24.822 0.090 1.00 96.06 205 ARG A N 1
ATOM 1720 C CA . ARG A 1 205 ? 4.100 -25.045 0.739 1.00 96.06 205 ARG A CA 1
ATOM 1721 C C . ARG A 1 205 ? 3.102 -25.712 -0.221 1.00 96.06 205 ARG A C 1
ATOM 1723 O O . ARG A 1 205 ? 2.622 -25.062 -1.153 1.00 96.06 205 ARG A O 1
ATOM 1730 N N . PRO A 1 206 ? 2.723 -26.982 0.023 1.00 95.88 206 PRO A N 1
ATOM 1731 C CA . PRO A 1 206 ? 1.744 -27.686 -0.801 1.00 95.88 206 PRO A CA 1
ATOM 1732 C C . PRO A 1 206 ? 0.432 -26.905 -0.950 1.00 95.88 206 PRO A C 1
ATOM 1734 O O . PRO A 1 206 ? -0.131 -26.418 0.031 1.00 95.88 206 PRO A O 1
ATOM 1737 N N . GLY A 1 207 ? -0.050 -26.775 -2.188 1.00 93.62 207 GLY A N 1
ATOM 1738 C CA . GLY A 1 207 ? -1.305 -26.085 -2.504 1.00 93.62 207 GLY A CA 1
ATOM 1739 C C . GLY A 1 207 ? -1.261 -24.555 -2.407 1.00 93.62 207 GLY A C 1
ATOM 1740 O O . GLY A 1 207 ? -2.299 -23.919 -2.584 1.00 93.62 207 GLY A O 1
ATOM 1741 N N . PHE A 1 208 ? -0.099 -23.936 -2.159 1.00 92.56 208 PHE A N 1
ATOM 1742 C CA . PHE A 1 208 ? -0.017 -22.479 -2.015 1.00 92.56 208 PHE A CA 1
ATOM 1743 C C . PHE A 1 208 ? -0.474 -21.738 -3.277 1.00 92.56 208 PHE A C 1
ATOM 1745 O O . PHE A 1 208 ? -1.284 -20.817 -3.182 1.00 92.56 208 PHE A O 1
ATOM 1752 N N . PHE A 1 209 ? -0.029 -22.185 -4.455 1.00 89.75 209 PHE A N 1
ATOM 1753 C CA . PHE A 1 209 ? -0.390 -21.567 -5.731 1.00 89.75 209 PHE A CA 1
ATOM 1754 C C . PHE A 1 209 ? -1.913 -21.506 -5.934 1.00 89.75 209 PHE A C 1
ATOM 1756 O O . PHE A 1 209 ? -2.478 -20.433 -6.129 1.00 89.75 209 PHE A O 1
ATOM 1763 N N . THR A 1 210 ? -2.608 -22.637 -5.793 1.00 90.75 210 THR A N 1
ATOM 1764 C CA . THR A 1 210 ? -4.058 -22.732 -6.040 1.00 90.75 210 THR A CA 1
ATOM 1765 C C . THR A 1 210 ? -4.903 -21.991 -5.000 1.00 90.75 210 THR A C 1
ATOM 1767 O O . THR A 1 210 ? -6.001 -21.519 -5.307 1.00 90.75 210 THR A O 1
ATOM 1770 N N . GLN A 1 211 ? -4.403 -21.863 -3.769 1.00 90.00 211 GLN A N 1
ATOM 1771 C CA . GLN A 1 211 ? -5.105 -21.184 -2.678 1.00 90.00 211 GLN A CA 1
ATOM 1772 C C . GLN A 1 211 ? -4.886 -19.666 -2.685 1.00 90.00 211 GLN A C 1
ATOM 1774 O O . GLN A 1 211 ? -5.803 -18.912 -2.343 1.00 90.00 211 GLN A O 1
ATOM 1779 N N . HIS A 1 212 ? -3.688 -19.211 -3.067 1.00 86.75 212 HIS A N 1
ATOM 1780 C CA . HIS A 1 212 ? -3.251 -17.835 -2.843 1.00 86.75 212 HIS A CA 1
ATOM 1781 C C . HIS A 1 212 ? -2.995 -17.015 -4.104 1.00 86.75 212 HIS A C 1
ATOM 1783 O O . HIS A 1 212 ? -2.970 -15.789 -3.964 1.00 86.75 212 HIS A O 1
ATOM 1789 N N . TYR A 1 213 ? -2.830 -17.620 -5.281 1.00 85.94 213 TYR A N 1
ATOM 1790 C CA . TYR A 1 213 ? -2.742 -16.887 -6.545 1.00 85.94 213 TYR A CA 1
ATOM 1791 C C . TYR A 1 213 ? -4.110 -16.809 -7.225 1.00 85.94 213 TYR A C 1
ATOM 1793 O O . TYR A 1 213 ? -4.914 -17.745 -7.201 1.00 85.94 213 TYR A O 1
ATOM 1801 N N . ARG A 1 214 ? -4.387 -15.653 -7.817 1.00 85.44 214 ARG A N 1
ATOM 1802 C CA . ARG A 1 214 ? -5.585 -15.348 -8.603 1.00 85.44 214 ARG A CA 1
ATOM 1803 C C . ARG A 1 214 ? -5.173 -14.708 -9.926 1.00 85.44 214 ARG A C 1
ATOM 1805 O O . ARG A 1 214 ? -4.019 -14.346 -10.119 1.00 85.44 214 ARG A O 1
ATOM 1812 N N . TRP A 1 215 ? -6.139 -14.523 -10.823 1.00 81.38 215 TRP A N 1
ATOM 1813 C CA . TRP A 1 215 ? -5.912 -13.957 -12.159 1.00 81.38 215 TRP A CA 1
ATOM 1814 C C . TRP A 1 215 ? -5.191 -12.597 -12.142 1.00 81.38 215 TRP A C 1
ATOM 1816 O O . TRP A 1 215 ? -4.394 -12.316 -13.026 1.00 81.38 215 TRP A O 1
ATOM 1826 N N . HIS A 1 216 ? -5.431 -11.774 -11.120 1.00 77.81 216 HIS A N 1
ATOM 1827 C CA . HIS A 1 216 ? -4.815 -10.453 -10.968 1.00 77.81 216 HIS A CA 1
ATOM 1828 C C . HIS A 1 216 ? -3.377 -10.504 -10.424 1.00 77.81 216 HIS A C 1
ATOM 1830 O O . HIS A 1 216 ? -2.703 -9.486 -10.395 1.00 77.81 216 HIS A O 1
ATOM 1836 N N . ASP A 1 217 ? -2.906 -11.655 -9.931 1.00 77.12 217 ASP A N 1
ATOM 1837 C CA . ASP A 1 217 ? -1.516 -11.830 -9.475 1.00 77.12 217 ASP A CA 1
ATOM 1838 C C . ASP A 1 217 ? -0.544 -12.088 -10.639 1.00 77.12 217 ASP A C 1
ATOM 1840 O O . ASP A 1 217 ? 0.652 -12.236 -10.410 1.00 77.12 217 ASP A O 1
ATOM 1844 N N . VAL A 1 218 ? -1.068 -12.184 -11.865 1.00 65.31 218 VAL A N 1
ATOM 1845 C CA . VAL A 1 218 ? -0.308 -12.364 -13.114 1.00 65.31 218 VAL A CA 1
ATOM 1846 C C . VAL A 1 218 ? -0.199 -11.047 -13.904 1.00 65.31 218 VAL A C 1
ATOM 1848 O O . VAL A 1 218 ? 0.372 -11.040 -14.992 1.00 65.31 218 VAL A O 1
ATOM 1851 N N . MET A 1 219 ? -0.789 -9.964 -13.379 1.00 50.66 219 MET A N 1
ATOM 1852 C CA . MET A 1 219 ? -0.717 -8.601 -13.918 1.00 50.66 219 MET A CA 1
ATOM 1853 C C . MET A 1 219 ? 0.411 -7.808 -13.274 1.00 50.66 219 MET A C 1
ATOM 1855 O O . MET A 1 219 ? 0.619 -7.992 -12.052 1.00 50.66 219 MET A O 1
#

Radius of gyration: 21.43 Å; chains: 1; bounding box: 53×47×59 Å